Protein AF-A0A8H3LEB3-F1 (afdb_monomer_lite)

Secondary structure (DSSP,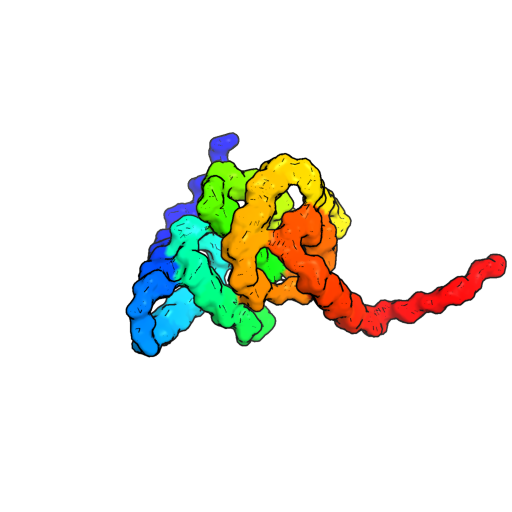 8-state):
---S----SSHHHHHHHHHHHHHHHHS---TTHHHHHHHHHHHHHTS-GGGS-GGG--HHHHHHHHHTTTTS-TTS-SS-HHHHHHHHHHHHHHHH-GGGHHHHHHHS--HHHHTTS-GGGPPPP-TT-HHHHHHHHHHHHHHTTGGGG--GGGS-HHHIIIIIGGGT-S-HHHHHHHHHHHHHHHTTS---------

Foldseek 3Di:
DPDDPPDDDPLPPLLVLLLVLQVVQPPPDDPVCVVVLVVSLLVNQQDQPVSYDLVSHDLRSLLSSLVVVLPDPPPSGPAFLLRSVLSLLLSLCCVVPVVCSVVSCVLRDGVVSCVPPPLQPDAARDLPDPVLVVCLVSSLVSCVSVVVSGQLLRPDLSCLVRRVVSSPSDDPVSSVVSVVSNVVVVPVDDDDDDDDDD

Structure (mmCIF, N/CA/C/O backbone):
data_AF-A0A8H3LEB3-F1
#
_entry.id   AF-A0A8H3LEB3-F1
#
loop_
_atom_site.group_PDB
_atom_site.id
_atom_site.type_symbol
_atom_site.label_atom_id
_atom_site.label_alt_id
_atom_site.label_comp_id
_atom_site.label_asym_id
_atom_site.label_entity_id
_atom_site.label_seq_id
_atom_site.pdbx_PDB_ins_code
_atom_site.Cartn_x
_atom_site.Cartn_y
_atom_site.Cartn_z
_atom_site.occupancy
_atom_site.B_iso_or_equiv
_atom_site.auth_seq_id
_atom_site.auth_comp_id
_atom_site.auth_asym_id
_atom_site.auth_atom_id
_atom_site.pdbx_PDB_model_num
ATOM 1 N N . MET A 1 1 ? -7.457 25.186 -14.925 1.00 37.62 1 MET A N 1
ATOM 2 C CA . MET A 1 1 ? -7.322 24.969 -13.463 1.00 37.62 1 MET A CA 1
ATOM 3 C C . MET 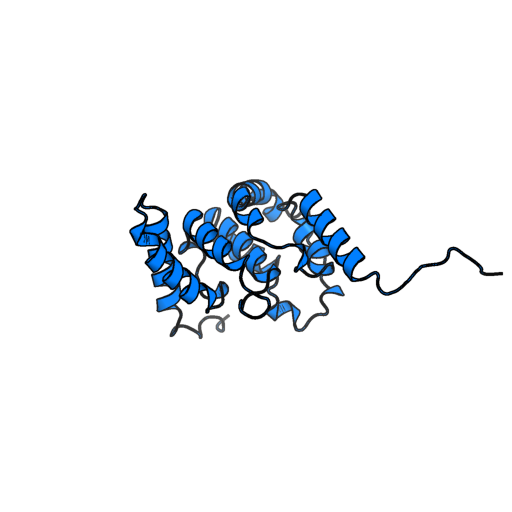A 1 1 ? -8.679 24.970 -12.722 1.00 37.62 1 MET A C 1
ATOM 5 O O . MET A 1 1 ? -8.773 25.468 -11.610 1.00 37.62 1 MET A O 1
ATOM 9 N N . LYS A 1 2 ? -9.747 24.404 -13.317 1.00 34.53 2 LYS A N 1
ATOM 10 C CA . LYS A 1 2 ? -11.095 24.274 -12.714 1.00 34.53 2 LYS A CA 1
ATOM 11 C C . LYS A 1 2 ? -11.801 23.000 -13.219 1.00 34.53 2 LYS A C 1
ATOM 13 O O . LYS A 1 2 ? -12.817 23.087 -13.894 1.00 34.53 2 LYS A O 1
ATOM 18 N N . SER A 1 3 ? -11.247 21.817 -12.942 1.00 37.66 3 SER A N 1
ATOM 19 C CA . SER A 1 3 ? -11.932 20.548 -13.264 1.00 37.66 3 SER A CA 1
ATOM 20 C C . SER A 1 3 ? -11.559 19.371 -12.349 1.00 37.66 3 SER A C 1
ATOM 22 O O . SER A 1 3 ? -11.485 18.241 -12.810 1.00 37.66 3 SER A O 1
ATOM 24 N N . TYR A 1 4 ? -11.354 19.611 -11.048 1.00 42.28 4 TYR A N 1
ATOM 25 C CA . TYR A 1 4 ? -11.118 18.526 -10.073 1.00 42.28 4 TYR A CA 1
ATOM 26 C C . TYR A 1 4 ? -12.130 18.482 -8.916 1.00 42.28 4 TYR A C 1
ATOM 28 O O . TYR A 1 4 ? -11.968 17.716 -7.978 1.00 42.28 4 TYR A O 1
ATOM 36 N N . MET A 1 5 ? -13.216 19.264 -8.963 1.00 45.94 5 MET A N 1
ATOM 37 C CA . MET A 1 5 ? -14.194 19.326 -7.863 1.00 45.94 5 MET A CA 1
ATOM 38 C C . MET A 1 5 ? -15.623 19.023 -8.312 1.00 45.94 5 MET A C 1
ATOM 40 O O . MET A 1 5 ? -16.530 19.822 -8.083 1.00 45.94 5 MET A O 1
ATOM 44 N N . LYS A 1 6 ? -15.855 17.872 -8.952 1.00 40.72 6 LYS A N 1
ATOM 45 C CA . LYS A 1 6 ? -17.225 17.470 -9.307 1.00 40.72 6 LYS A CA 1
ATOM 46 C C . LYS A 1 6 ? -17.582 16.028 -8.961 1.00 40.72 6 LYS A C 1
ATOM 48 O O . LYS A 1 6 ? -18.215 15.373 -9.764 1.00 40.72 6 LYS A O 1
ATOM 53 N N . HIS A 1 7 ? -17.288 15.578 -7.738 1.00 38.78 7 HIS A N 1
ATOM 54 C CA . HIS A 1 7 ? -17.949 14.409 -7.133 1.00 38.78 7 HIS A CA 1
ATOM 55 C C . HIS A 1 7 ? -18.067 14.572 -5.605 1.00 38.78 7 HIS A C 1
ATOM 57 O O . HIS A 1 7 ? -17.356 13.931 -4.845 1.00 38.78 7 HIS A O 1
ATOM 63 N N . ARG A 1 8 ? -18.951 15.464 -5.129 1.00 41.16 8 ARG A N 1
ATOM 64 C CA . ARG A 1 8 ? -19.104 15.792 -3.691 1.00 41.16 8 ARG A CA 1
ATOM 65 C C . ARG A 1 8 ? -20.420 15.350 -3.033 1.00 41.16 8 ARG A C 1
ATOM 67 O O . ARG A 1 8 ? -20.783 15.895 -2.002 1.00 41.16 8 ARG A O 1
ATOM 74 N N . HIS A 1 9 ? -21.116 14.342 -3.567 1.00 37.41 9 HIS A N 1
ATOM 75 C CA . HIS A 1 9 ? -22.388 13.884 -2.973 1.00 37.41 9 HIS A CA 1
ATOM 76 C C . HIS A 1 9 ? -22.450 12.416 -2.518 1.00 37.41 9 HIS A C 1
ATOM 78 O O . HIS A 1 9 ? -23.502 11.976 -2.078 1.00 37.41 9 HIS A O 1
ATOM 84 N N . ASN A 1 10 ? -21.336 11.671 -2.522 1.00 44.28 10 ASN A N 1
ATOM 85 C CA . ASN A 1 10 ? -21.275 10.331 -1.899 1.00 44.28 10 ASN A CA 1
ATOM 86 C C . ASN A 1 10 ? -19.967 10.070 -1.114 1.00 44.28 10 ASN A C 1
ATOM 88 O O . ASN A 1 10 ? -19.663 8.942 -0.752 1.00 44.28 10 ASN A O 1
ATOM 92 N N . VAL A 1 11 ? -19.180 11.127 -0.878 1.00 50.66 11 VAL A N 1
ATOM 93 C CA . VAL A 1 11 ? -17.872 11.105 -0.186 1.00 50.66 11 VAL A CA 1
ATOM 94 C C . VAL A 1 11 ? -18.040 11.213 1.342 1.00 50.66 11 VAL A C 1
ATOM 96 O O . VAL A 1 11 ? -17.101 10.990 2.097 1.00 50.66 11 VAL A O 1
ATOM 99 N N . GLY A 1 12 ? -19.255 11.520 1.817 1.00 60.34 12 GLY A N 1
ATOM 100 C CA . GLY A 1 12 ? -19.543 11.719 3.240 1.00 60.34 12 GLY A CA 1
ATOM 101 C C . GLY A 1 12 ? -19.548 10.431 4.065 1.00 60.34 12 GLY A C 1
ATOM 102 O O . GLY A 1 12 ? -18.973 10.416 5.145 1.00 60.34 12 GLY A O 1
ATOM 103 N N . SER A 1 13 ? -20.136 9.341 3.559 1.00 80.06 13 SER A N 1
ATOM 104 C CA . SER A 1 13 ? -20.352 8.124 4.357 1.00 80.06 13 SER A CA 1
ATOM 105 C C . SER A 1 13 ? -19.091 7.277 4.527 1.00 80.06 13 SER A C 1
ATOM 107 O O . SER A 1 13 ? -18.773 6.910 5.652 1.00 80.06 13 SER A O 1
ATOM 109 N N . SER A 1 14 ? -18.327 7.013 3.458 1.00 89.31 14 SER A N 1
ATOM 110 C CA . SER A 1 14 ? -17.073 6.240 3.546 1.00 89.31 14 SER A CA 1
ATOM 111 C C . SER A 1 14 ? -16.046 6.893 4.466 1.00 89.31 14 SER A C 1
ATOM 113 O O . SER A 1 14 ? -15.472 6.212 5.306 1.00 89.31 14 SER A O 1
ATOM 115 N N . ASN A 1 15 ? -15.864 8.211 4.365 1.00 92.25 15 ASN A N 1
ATOM 116 C CA . ASN A 1 15 ? -14.927 8.940 5.215 1.00 92.25 15 ASN A CA 1
ATOM 117 C C . ASN A 1 15 ? -15.365 8.992 6.682 1.00 92.25 15 ASN A C 1
ATOM 119 O O . ASN A 1 15 ? -14.539 8.821 7.573 1.00 92.25 15 ASN A O 1
ATOM 123 N N . GLN A 1 16 ? -16.659 9.190 6.951 1.00 91.88 16 GLN A N 1
ATOM 124 C CA . GLN A 1 16 ? -17.187 9.128 8.317 1.00 91.88 16 GLN A CA 1
ATOM 125 C C . GLN A 1 16 ? -17.015 7.732 8.923 1.00 91.88 16 GLN A C 1
ATOM 127 O O . GLN A 1 16 ? -16.549 7.607 10.050 1.00 91.88 16 GLN A O 1
ATOM 132 N N . ILE A 1 17 ? -17.333 6.686 8.161 1.00 91.94 17 ILE A N 1
ATOM 133 C CA . ILE A 1 17 ? -17.209 5.298 8.613 1.00 91.94 17 ILE A CA 1
ATOM 134 C C . ILE A 1 17 ? -15.737 4.905 8.812 1.00 91.94 17 ILE A C 1
ATOM 136 O O . ILE A 1 17 ? -15.419 4.227 9.782 1.00 91.94 17 ILE A O 1
ATOM 140 N N . ALA A 1 18 ? -14.823 5.383 7.964 1.00 93.44 18 ALA A N 1
ATOM 141 C CA . ALA A 1 18 ? -13.384 5.187 8.146 1.00 93.44 18 ALA A CA 1
ATOM 142 C C . ALA A 1 18 ? -12.857 5.844 9.436 1.00 93.44 18 ALA A C 1
ATOM 144 O O . ALA A 1 18 ? -12.076 5.228 10.164 1.00 93.44 18 ALA A O 1
ATOM 145 N N . LYS A 1 19 ? -13.335 7.053 9.769 1.00 94.00 19 LYS A N 1
ATOM 146 C CA . LYS A 1 19 ? -13.015 7.697 11.054 1.00 94.00 19 LYS A CA 1
ATOM 147 C C . LYS A 1 19 ? -13.509 6.871 12.237 1.00 94.00 19 LYS A C 1
ATOM 149 O O . LYS A 1 19 ? -12.741 6.644 13.163 1.00 94.00 19 LYS A O 1
ATOM 154 N N . ILE A 1 20 ? -14.744 6.369 12.169 1.00 91.94 20 ILE A N 1
ATOM 155 C CA . ILE A 1 20 ? -15.311 5.493 13.205 1.00 91.94 20 ILE A CA 1
ATOM 156 C C . ILE A 1 20 ? -14.455 4.231 13.364 1.00 91.94 20 ILE A C 1
ATOM 158 O O . ILE A 1 20 ? -14.092 3.882 14.484 1.00 91.94 20 ILE A O 1
ATOM 162 N N . LEU A 1 21 ? -14.059 3.585 12.259 1.00 91.50 21 LEU A N 1
ATOM 163 C CA . LEU A 1 21 ? -13.166 2.424 12.308 1.00 91.50 21 LEU A CA 1
ATOM 164 C C . LEU A 1 21 ? -11.842 2.763 13.004 1.00 91.50 21 LEU A C 1
ATOM 166 O O . LEU A 1 21 ? -11.352 1.974 13.809 1.00 91.50 21 LEU A O 1
ATOM 170 N N . SER A 1 22 ? -11.274 3.935 12.719 1.00 92.50 22 SER A N 1
ATOM 171 C CA . SER A 1 22 ? -10.041 4.420 13.348 1.00 92.50 22 SER A CA 1
ATOM 172 C C . SER A 1 22 ? -10.182 4.662 14.840 1.00 92.50 22 SER A C 1
ATOM 174 O O . SER A 1 22 ? -9.274 4.310 15.590 1.00 92.50 22 SER A O 1
ATOM 176 N N . GLU A 1 23 ? -11.295 5.251 15.270 1.00 90.94 23 GLU A N 1
ATOM 177 C CA . GLU A 1 23 ? -11.593 5.482 16.683 1.00 90.94 23 GLU A CA 1
ATOM 178 C C . GLU A 1 23 ? -11.733 4.152 17.432 1.00 90.94 23 GLU A C 1
ATOM 180 O O . GLU A 1 23 ? -11.011 3.941 18.408 1.00 90.94 23 GLU A O 1
ATOM 185 N N . ILE A 1 24 ? -12.554 3.229 16.914 1.00 88.75 24 ILE A N 1
ATOM 186 C CA . ILE A 1 24 ? -12.791 1.909 17.521 1.00 88.75 24 ILE A CA 1
ATOM 187 C C . ILE A 1 24 ? -11.503 1.073 17.547 1.00 88.75 24 ILE A C 1
ATOM 189 O O . ILE A 1 24 ? -11.163 0.496 18.571 1.00 88.75 24 ILE A O 1
ATOM 193 N N . SER A 1 25 ? -10.727 1.055 16.457 1.00 86.12 25 SER A N 1
ATOM 194 C CA . SER A 1 25 ? -9.471 0.283 16.390 1.00 86.12 25 SER A CA 1
ATOM 195 C C . SER A 1 25 ? -8.383 0.824 17.329 1.00 86.12 25 SER A C 1
ATOM 197 O O . SER A 1 25 ? -7.420 0.122 17.657 1.00 86.12 25 SER A O 1
ATOM 199 N N . ASN A 1 26 ? -8.478 2.100 17.718 1.00 84.25 26 ASN A N 1
ATOM 200 C CA . ASN A 1 26 ? -7.534 2.739 18.629 1.00 84.25 26 ASN A CA 1
ATOM 201 C C . ASN A 1 26 ? -7.940 2.581 20.097 1.00 84.25 26 ASN A C 1
ATOM 203 O O . ASN A 1 26 ? -7.045 2.489 20.944 1.00 84.25 26 ASN A O 1
ATOM 207 N N . SER A 1 27 ? -9.240 2.531 20.403 1.00 80.00 27 SER A N 1
ATOM 208 C CA . SER A 1 27 ? -9.714 2.114 21.721 1.00 80.00 27 SER A CA 1
ATOM 209 C C . SER A 1 27 ? -9.401 0.634 21.929 1.00 80.00 27 SER A C 1
ATOM 211 O O . SER A 1 27 ? -9.688 -0.202 21.085 1.00 80.00 27 SER A O 1
ATOM 213 N N . ALA A 1 28 ? -8.763 0.291 23.045 1.00 61.75 28 ALA A N 1
ATOM 214 C CA . ALA A 1 28 ? -8.627 -1.104 23.445 1.00 61.75 28 ALA A CA 1
ATOM 215 C C . ALA A 1 28 ? -10.013 -1.597 23.888 1.00 61.75 28 ALA A C 1
ATOM 217 O O . ALA A 1 28 ? -10.400 -1.348 25.029 1.00 61.75 28 ALA A O 1
ATOM 218 N N . SER A 1 29 ? -10.793 -2.197 22.991 1.00 58.53 29 SER A N 1
ATOM 219 C CA . SER A 1 29 ? -12.155 -2.638 23.297 1.00 58.53 29 SER A CA 1
ATOM 220 C C . SER A 1 29 ? -12.447 -4.063 22.801 1.00 58.53 29 SER A C 1
ATOM 222 O O . SER A 1 29 ? -11.686 -4.631 22.023 1.00 58.53 29 SER A O 1
ATOM 224 N N . ASN A 1 30 ? -13.434 -4.675 23.464 1.00 56.22 30 ASN A N 1
ATOM 225 C CA . ASN A 1 30 ? -13.605 -6.108 23.747 1.00 56.22 30 ASN A CA 1
ATOM 226 C C . ASN A 1 30 ? -14.168 -6.925 22.563 1.00 56.22 30 ASN A C 1
ATOM 228 O O . ASN A 1 30 ? -14.653 -6.350 21.598 1.00 56.22 30 ASN A O 1
ATOM 232 N N . ASP A 1 31 ? -14.203 -8.260 22.707 1.00 54.69 31 ASP A N 1
ATOM 233 C CA . ASP A 1 31 ? -14.724 -9.257 21.738 1.00 54.69 31 ASP A CA 1
ATOM 234 C C . ASP A 1 31 ? -16.090 -8.915 21.080 1.00 54.69 31 ASP A C 1
ATOM 236 O O . ASP A 1 31 ? -16.372 -9.382 19.979 1.00 54.69 31 ASP A O 1
ATOM 240 N N . ASP A 1 32 ? -16.943 -8.090 21.705 1.00 54.78 32 ASP A N 1
ATOM 241 C CA . ASP A 1 32 ? -18.240 -7.662 21.141 1.00 54.78 32 ASP A CA 1
ATOM 242 C C . ASP A 1 32 ? -18.111 -6.670 19.959 1.00 54.78 32 ASP A C 1
ATOM 244 O O . ASP A 1 32 ? -19.048 -6.523 19.167 1.00 54.78 32 ASP A O 1
ATOM 248 N N . ASP A 1 33 ? -16.961 -6.005 19.796 1.00 66.75 33 ASP A N 1
ATOM 249 C CA . ASP A 1 33 ? -16.724 -5.048 18.704 1.00 66.75 33 ASP A CA 1
ATOM 250 C C . ASP A 1 33 ? -16.428 -5.732 17.360 1.00 66.75 33 ASP A C 1
ATOM 252 O O . ASP A 1 33 ? -16.555 -5.107 16.301 1.00 66.75 33 ASP A O 1
ATOM 256 N N . ASP A 1 34 ? -16.092 -7.025 17.372 1.00 74.38 34 ASP A N 1
ATOM 257 C CA . ASP A 1 34 ? -15.647 -7.757 16.184 1.00 74.38 34 ASP A CA 1
ATOM 258 C C . ASP A 1 34 ? -16.719 -7.812 15.088 1.00 74.38 34 ASP A C 1
ATOM 260 O O . ASP A 1 34 ? -16.406 -7.630 13.909 1.00 74.38 34 ASP A O 1
ATOM 264 N N . GLN A 1 35 ? -17.994 -7.990 15.457 1.00 82.12 35 GLN A N 1
ATOM 265 C CA . GLN A 1 35 ? -19.090 -8.029 14.483 1.00 82.12 35 GLN A CA 1
ATOM 266 C C . GLN A 1 35 ? -19.325 -6.655 13.838 1.00 82.12 35 GLN A C 1
ATOM 268 O O . GLN A 1 35 ? -19.537 -6.561 12.627 1.00 82.12 35 GLN A O 1
ATOM 273 N N . LEU A 1 36 ? -19.282 -5.579 14.630 1.00 82.81 36 LEU A N 1
ATOM 274 C CA . LEU A 1 36 ? -19.448 -4.216 14.122 1.00 82.81 36 LEU A CA 1
ATOM 275 C C . LEU A 1 36 ? -18.280 -3.830 13.207 1.00 82.81 36 LEU A C 1
ATOM 277 O O . LEU A 1 36 ? -18.504 -3.295 12.119 1.00 82.81 36 LEU A O 1
ATOM 281 N N . ILE A 1 37 ? -17.049 -4.136 13.623 1.00 82.81 37 ILE A N 1
ATOM 282 C CA . ILE A 1 37 ? -15.838 -3.922 12.824 1.00 82.81 37 ILE A CA 1
ATOM 283 C C . ILE A 1 37 ? -15.927 -4.708 11.513 1.00 82.81 37 ILE A C 1
ATOM 285 O O . ILE A 1 37 ? -15.606 -4.164 10.456 1.00 82.81 37 ILE A O 1
ATOM 289 N N . GLU A 1 38 ? -16.401 -5.955 11.539 1.00 83.56 38 GLU A N 1
ATOM 290 C CA . GLU A 1 38 ? -16.550 -6.767 10.332 1.00 83.56 38 GLU A CA 1
ATOM 291 C C . GLU A 1 38 ? -17.538 -6.146 9.334 1.00 83.56 38 GLU A C 1
ATOM 293 O O . GLU A 1 38 ? -17.228 -6.044 8.143 1.00 83.56 38 GLU A O 1
ATOM 298 N N . GLU A 1 39 ? -18.698 -5.676 9.796 1.00 85.38 39 GLU A N 1
ATOM 299 C CA . GLU A 1 39 ? -19.687 -5.014 8.935 1.00 85.38 39 GLU A CA 1
ATOM 300 C C . GLU A 1 39 ? -19.183 -3.668 8.394 1.00 85.38 39 GLU A C 1
ATOM 302 O O . GLU A 1 39 ? -19.384 -3.356 7.215 1.00 85.38 39 GLU A O 1
ATOM 307 N N . ILE A 1 40 ? -18.453 -2.896 9.207 1.00 88.62 40 ILE A N 1
ATOM 308 C CA . ILE A 1 40 ? -17.774 -1.672 8.760 1.00 88.62 40 ILE A CA 1
ATOM 309 C C . ILE A 1 40 ? -16.755 -1.996 7.663 1.00 88.62 40 ILE A C 1
ATOM 311 O O . ILE A 1 40 ? -16.763 -1.356 6.607 1.00 88.62 40 ILE A O 1
ATOM 315 N N . CYS A 1 41 ? -15.911 -3.006 7.873 1.00 84.81 41 CYS A N 1
ATOM 316 C CA . CYS A 1 41 ? -14.936 -3.448 6.884 1.00 84.81 41 CYS A CA 1
ATOM 317 C C . CYS A 1 41 ? -15.634 -3.899 5.599 1.00 84.81 41 CYS A C 1
ATOM 319 O O . CYS A 1 41 ? -15.264 -3.432 4.526 1.00 84.81 41 CYS A O 1
ATOM 321 N N . LYS A 1 42 ? -16.685 -4.726 5.671 1.00 83.81 42 LYS A N 1
ATOM 322 C CA . LYS A 1 42 ? -17.475 -5.134 4.491 1.00 83.81 42 LYS A CA 1
ATOM 323 C C . LYS A 1 42 ? -18.030 -3.930 3.738 1.00 83.81 42 LYS A C 1
ATOM 325 O O . LYS A 1 42 ? -17.921 -3.872 2.511 1.00 83.81 42 LYS A O 1
ATOM 330 N N . PHE A 1 43 ? -18.588 -2.952 4.452 1.00 86.75 43 PHE A N 1
ATOM 331 C CA . PHE A 1 43 ? -19.080 -1.724 3.838 1.00 86.75 43 PHE A CA 1
ATOM 332 C C . PHE A 1 43 ? -17.958 -0.963 3.123 1.00 86.75 43 PHE A C 1
ATOM 334 O O . PHE A 1 43 ? -18.128 -0.604 1.955 1.00 86.75 43 PHE A O 1
ATOM 341 N N . LEU A 1 44 ? -16.821 -0.733 3.786 1.00 86.62 44 LEU A N 1
ATOM 342 C CA . LEU A 1 44 ? -15.693 0.004 3.213 1.00 86.62 44 LEU A CA 1
ATOM 343 C C . LEU A 1 44 ? -15.067 -0.741 2.026 1.00 86.62 44 LEU A C 1
ATOM 345 O O . LEU A 1 44 ? -14.824 -0.109 1.004 1.00 86.62 44 LEU A O 1
ATOM 349 N N . MET A 1 45 ? -14.905 -2.065 2.110 1.00 80.12 45 MET A N 1
ATOM 350 C CA . MET A 1 45 ? -14.397 -2.928 1.030 1.00 80.12 45 MET A CA 1
ATOM 351 C C . MET A 1 45 ? -15.350 -3.009 -0.171 1.00 80.12 45 MET A C 1
ATOM 353 O O . MET A 1 45 ? -14.906 -3.160 -1.306 1.00 80.12 45 MET A O 1
ATOM 357 N N . SER A 1 46 ? -16.666 -2.868 0.047 1.00 79.12 46 SER A N 1
ATOM 358 C CA . SER A 1 46 ? -17.649 -2.754 -1.047 1.00 79.12 46 SER A CA 1
ATOM 359 C C . SER A 1 46 ? -17.504 -1.450 -1.845 1.00 79.12 46 SER A C 1
ATOM 361 O O . SER A 1 46 ? -18.151 -1.257 -2.881 1.00 79.12 46 SER A O 1
ATOM 363 N N . LYS A 1 47 ? -16.699 -0.510 -1.340 1.00 81.56 47 LYS A N 1
ATOM 364 C CA . LYS A 1 47 ? -16.320 0.731 -2.007 1.00 81.56 47 LYS A CA 1
ATOM 365 C C . LYS A 1 47 ? -14.846 0.644 -2.399 1.00 81.56 47 LYS A C 1
ATOM 367 O O . LYS A 1 47 ? -14.058 -0.074 -1.806 1.00 81.56 47 LYS A O 1
ATOM 372 N N . SER A 1 48 ? -14.460 1.419 -3.405 1.00 81.00 48 SER A N 1
ATOM 373 C CA . SER A 1 48 ? -13.040 1.603 -3.695 1.00 81.00 48 SER A CA 1
ATOM 374 C C . SER A 1 48 ? -12.365 2.327 -2.527 1.00 81.00 48 SER A C 1
ATOM 376 O O . SER A 1 48 ? -12.887 3.355 -2.082 1.00 81.00 48 SER A O 1
ATOM 378 N N . LEU A 1 49 ? -11.194 1.842 -2.095 1.00 83.75 49 LEU A N 1
ATOM 379 C CA . LEU A 1 49 ? -10.340 2.518 -1.105 1.00 83.75 49 LEU A CA 1
ATOM 380 C C . LEU A 1 49 ? -10.079 3.990 -1.462 1.00 83.75 49 LEU A C 1
ATOM 382 O O . LEU A 1 49 ? -10.012 4.830 -0.576 1.00 83.75 49 LEU A O 1
ATOM 386 N N . TYR A 1 50 ? -10.061 4.341 -2.752 1.00 84.69 50 TYR A N 1
ATOM 387 C CA . TYR A 1 50 ? -9.902 5.723 -3.225 1.00 84.69 50 TYR A CA 1
ATOM 388 C C . TYR A 1 50 ? -11.023 6.687 -2.823 1.00 84.69 50 TYR A C 1
ATOM 390 O O . TYR A 1 50 ? -10.905 7.889 -3.043 1.00 84.69 50 TYR A O 1
ATOM 398 N N . LYS A 1 51 ? -12.132 6.184 -2.271 1.00 87.44 51 LYS A N 1
ATOM 399 C CA . LYS A 1 51 ? -13.209 7.019 -1.714 1.00 87.44 51 LYS A CA 1
ATOM 400 C C . LYS A 1 51 ? -12.973 7.407 -0.255 1.00 87.44 51 LYS A C 1
ATOM 402 O O . LYS A 1 51 ? -13.805 8.121 0.304 1.00 87.44 51 LYS A O 1
ATOM 407 N N . ILE A 1 52 ? -11.904 6.900 0.350 1.00 91.12 52 ILE A N 1
ATOM 408 C CA . ILE A 1 52 ? -11.485 7.211 1.708 1.00 91.12 52 ILE A CA 1
ATOM 409 C C . ILE A 1 52 ? -10.283 8.149 1.601 1.00 91.12 52 ILE A C 1
ATOM 411 O O . ILE A 1 52 ? -9.304 7.845 0.926 1.00 91.12 52 ILE A O 1
ATOM 415 N N . ASP A 1 53 ? -10.369 9.306 2.239 1.00 93.00 53 ASP A N 1
ATOM 416 C CA . ASP A 1 53 ? -9.257 10.238 2.334 1.00 93.00 53 ASP A CA 1
ATOM 417 C C . ASP A 1 53 ? -8.223 9.667 3.310 1.00 93.00 53 ASP A C 1
ATOM 419 O O . ASP A 1 53 ? -8.568 9.122 4.362 1.00 93.00 53 ASP A O 1
ATOM 423 N N . TYR A 1 54 ? -6.947 9.836 2.981 1.00 93.81 54 TYR A N 1
ATOM 424 C CA . TYR A 1 54 ? -5.832 9.205 3.684 1.00 93.81 54 TYR A CA 1
ATOM 425 C C . TYR A 1 54 ? -5.822 9.478 5.201 1.00 93.81 54 TYR A C 1
ATOM 427 O O . TYR A 1 54 ? -5.689 8.553 5.998 1.00 93.81 54 TYR A O 1
ATOM 435 N N . HIS A 1 55 ? -6.098 10.713 5.619 1.00 92.19 55 HIS A N 1
ATOM 436 C CA . HIS A 1 55 ? -6.137 11.118 7.029 1.00 92.19 55 HIS A CA 1
ATOM 437 C C . HIS A 1 55 ? -7.294 10.517 7.856 1.00 92.19 55 HIS A C 1
ATOM 439 O O . HIS A 1 55 ? -7.383 10.780 9.056 1.00 92.19 55 HIS A O 1
ATOM 445 N N . ASN A 1 56 ? -8.203 9.744 7.249 1.00 93.50 56 ASN A N 1
ATOM 446 C CA . ASN A 1 56 ? -9.368 9.173 7.938 1.00 93.50 56 ASN A CA 1
ATOM 447 C C . ASN A 1 56 ? -9.168 7.735 8.424 1.00 93.50 56 ASN A C 1
ATOM 449 O O . ASN A 1 56 ? -10.022 7.240 9.159 1.00 93.50 56 ASN A O 1
ATOM 453 N N . LEU A 1 57 ? -8.068 7.076 8.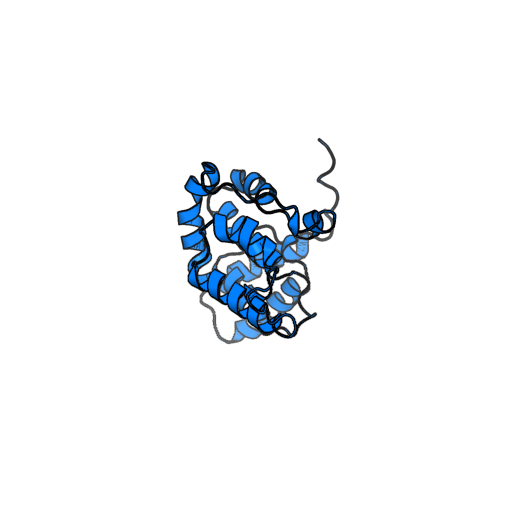041 1.00 93.19 57 LEU A N 1
ATOM 454 C CA . LEU A 1 57 ? -7.693 5.755 8.547 1.00 93.19 57 LEU A CA 1
ATOM 455 C C . LEU A 1 57 ? -6.440 5.840 9.422 1.00 93.19 57 LEU A C 1
ATOM 457 O O . LEU A 1 57 ? -5.398 6.320 8.981 1.00 93.19 57 LEU A O 1
ATOM 461 N N . SER A 1 58 ? -6.526 5.329 10.649 1.00 93.12 58 SER A N 1
ATOM 462 C CA . SER A 1 58 ? -5.352 5.042 11.475 1.00 93.12 58 SER A CA 1
ATOM 463 C C . SER A 1 58 ? -4.616 3.803 10.954 1.00 93.12 58 SER A C 1
ATOM 465 O O . SER A 1 58 ? -5.198 2.978 10.249 1.00 93.12 58 SER A O 1
ATOM 467 N N . SER A 1 59 ? -3.350 3.626 11.352 1.00 92.25 59 SER A N 1
ATOM 468 C CA . SER A 1 59 ? -2.563 2.436 10.980 1.00 92.25 59 SER A CA 1
ATOM 469 C C . SER A 1 59 ? -3.278 1.139 11.360 1.00 92.25 59 SER A C 1
ATOM 471 O O . SER A 1 59 ? -3.388 0.232 10.544 1.00 92.25 59 SER A O 1
ATOM 473 N N . LYS A 1 60 ? -3.829 1.075 12.581 1.00 90.81 60 LYS A N 1
ATOM 474 C CA . LYS A 1 60 ? -4.569 -0.098 13.062 1.00 90.81 60 LYS A CA 1
ATOM 475 C C . LYS A 1 60 ? -5.826 -0.353 12.238 1.00 90.81 60 LYS A C 1
ATOM 477 O O . LYS A 1 60 ? -6.074 -1.488 11.858 1.00 90.81 60 LYS A O 1
ATOM 482 N N . ALA A 1 61 ? -6.601 0.689 11.939 1.00 91.81 61 ALA A N 1
ATOM 483 C CA . ALA A 1 61 ? -7.805 0.551 11.125 1.00 91.81 61 ALA A CA 1
ATOM 484 C C . ALA A 1 61 ? -7.490 0.080 9.702 1.00 91.81 61 ALA A C 1
ATOM 486 O O . ALA A 1 61 ? -8.217 -0.751 9.160 1.00 91.81 61 ALA A O 1
ATOM 487 N N . LEU A 1 62 ? -6.398 0.574 9.112 1.00 93.19 62 LEU A N 1
ATOM 488 C CA . LEU A 1 62 ? -5.941 0.130 7.801 1.00 93.19 62 LEU A CA 1
ATOM 489 C C . LEU A 1 62 ? -5.495 -1.340 7.828 1.00 93.19 62 LEU A C 1
ATOM 491 O O . LEU A 1 62 ? -5.921 -2.110 6.973 1.00 93.19 62 LEU A O 1
ATOM 495 N N . GLU A 1 63 ? -4.712 -1.758 8.826 1.00 91.06 63 GLU A N 1
ATOM 496 C CA . GLU A 1 63 ? -4.340 -3.170 9.012 1.00 91.06 63 GLU A CA 1
ATOM 497 C C . GLU A 1 63 ? -5.569 -4.067 9.191 1.00 91.06 63 GLU A C 1
ATOM 499 O O . GLU A 1 63 ? -5.681 -5.097 8.527 1.00 91.06 63 GLU A O 1
ATOM 504 N N . TYR A 1 64 ? -6.526 -3.659 10.029 1.00 87.75 64 TYR A N 1
ATOM 505 C CA . TYR A 1 64 ? -7.778 -4.390 10.208 1.00 87.75 64 TYR A CA 1
ATOM 506 C C . TYR A 1 64 ? -8.537 -4.526 8.892 1.00 87.75 64 TYR A C 1
ATOM 508 O O . TYR A 1 64 ? -8.927 -5.638 8.540 1.00 87.75 64 TYR A O 1
ATOM 516 N N . LEU A 1 65 ? -8.697 -3.433 8.142 1.00 89.31 65 LEU A N 1
ATOM 517 C CA . LEU A 1 65 ? -9.392 -3.436 6.858 1.00 89.31 65 LEU A CA 1
ATOM 518 C C . LEU A 1 65 ? -8.742 -4.412 5.864 1.00 89.31 65 LEU A C 1
ATOM 520 O O . LEU A 1 65 ? -9.441 -5.242 5.285 1.00 89.31 65 LEU A O 1
ATOM 524 N N . LEU A 1 66 ? -7.416 -4.359 5.714 1.00 88.88 66 LEU A N 1
ATOM 525 C CA . LEU A 1 66 ? -6.668 -5.197 4.766 1.00 88.88 66 LEU A CA 1
ATOM 526 C C . LEU A 1 66 ? -6.548 -6.661 5.218 1.00 88.88 66 LEU A C 1
ATOM 528 O O . LEU A 1 66 ? -6.572 -7.580 4.404 1.00 88.88 66 LEU A O 1
ATOM 532 N N . SER A 1 67 ? -6.510 -6.931 6.523 1.00 85.94 67 SER A N 1
ATOM 533 C CA . SER A 1 67 ? -6.519 -8.312 7.027 1.00 85.94 67 SER A CA 1
ATOM 534 C C . SER A 1 67 ? -7.769 -9.094 6.600 1.00 85.94 67 SER A C 1
ATOM 536 O O . SER A 1 67 ? -7.733 -10.322 6.489 1.00 85.94 67 SER A O 1
ATOM 538 N N . ARG A 1 68 ? -8.878 -8.390 6.323 1.00 79.00 68 ARG A N 1
ATOM 539 C CA . ARG A 1 68 ? -10.137 -8.984 5.856 1.00 79.00 68 ARG A CA 1
ATOM 540 C C . ARG A 1 68 ? -10.209 -9.130 4.335 1.00 79.00 68 ARG A C 1
ATOM 542 O O . ARG A 1 68 ? -11.034 -9.916 3.873 1.00 79.00 68 ARG A O 1
ATOM 549 N N . THR A 1 69 ? -9.344 -8.458 3.569 1.00 70.88 69 THR A N 1
ATOM 550 C CA . THR A 1 69 ? -9.299 -8.584 2.100 1.00 70.88 69 THR A CA 1
ATOM 551 C C . THR A 1 69 ? -8.513 -9.812 1.645 1.00 70.88 69 THR A C 1
ATOM 553 O O . THR A 1 69 ? -8.901 -10.428 0.657 1.00 70.88 69 THR A O 1
ATOM 556 N N . LEU A 1 70 ? -7.490 -10.242 2.397 1.00 64.25 70 LEU A N 1
ATOM 557 C CA . LEU A 1 70 ? -6.620 -11.381 2.043 1.00 64.25 70 LEU A CA 1
ATOM 558 C C . LEU A 1 70 ? -7.359 -12.704 1.760 1.00 64.25 70 LEU A C 1
ATOM 560 O O . LEU A 1 70 ? -6.879 -13.526 0.986 1.00 64.25 70 LEU A O 1
ATOM 564 N N . ASN A 1 71 ? -8.509 -12.928 2.401 1.00 55.59 71 ASN A N 1
ATOM 565 C CA . ASN A 1 71 ? -9.297 -14.160 2.261 1.00 55.59 71 ASN A CA 1
ATOM 566 C C . ASN A 1 71 ? -10.524 -13.991 1.351 1.00 55.59 71 ASN A C 1
ATOM 568 O O . ASN A 1 71 ? -11.337 -14.915 1.225 1.00 55.59 71 ASN A O 1
ATOM 572 N N . MET A 1 72 ? -10.712 -12.815 0.745 1.00 58.81 72 MET A N 1
ATOM 573 C CA . MET A 1 72 ? -11.805 -12.611 -0.197 1.00 58.81 72 MET A CA 1
ATOM 574 C C . MET A 1 72 ? -11.502 -13.375 -1.485 1.00 58.81 72 MET A C 1
ATOM 576 O O . MET A 1 72 ? -10.435 -13.241 -2.073 1.00 58.81 72 MET A O 1
ATOM 580 N N . LYS A 1 73 ? -12.456 -14.200 -1.926 1.00 50.84 73 LYS A N 1
ATOM 581 C CA . LYS A 1 73 ? -12.354 -14.908 -3.207 1.00 50.84 73 LYS A CA 1
ATOM 582 C C . LYS A 1 73 ? -12.162 -13.903 -4.347 1.00 50.84 73 LYS A C 1
ATOM 584 O O . LYS A 1 73 ? -12.767 -12.827 -4.323 1.00 50.84 73 LYS A O 1
ATOM 589 N N . GLU A 1 74 ? -11.364 -14.289 -5.343 1.00 47.38 74 GLU A N 1
ATOM 590 C CA . GLU A 1 74 ? -11.161 -13.530 -6.582 1.00 47.38 74 GLU A CA 1
ATOM 591 C C . GLU A 1 74 ? -12.500 -12.997 -7.125 1.00 47.38 74 GLU A C 1
ATOM 593 O O . GLU A 1 74 ? -13.474 -13.742 -7.250 1.00 47.38 74 GLU A O 1
ATOM 598 N N . GLY A 1 75 ? -12.560 -11.690 -7.404 1.00 48.44 75 GLY A N 1
ATOM 599 C CA . GLY A 1 75 ? -13.743 -11.011 -7.953 1.00 48.44 75 GLY A CA 1
ATOM 600 C C . GLY A 1 75 ? -14.651 -10.294 -6.944 1.00 48.44 75 GLY A C 1
ATOM 601 O O . GLY A 1 75 ? -15.521 -9.536 -7.369 1.00 48.44 75 GLY A O 1
ATOM 602 N N . ASN A 1 76 ? -14.444 -10.460 -5.632 1.00 50.19 76 ASN A N 1
ATOM 603 C CA . ASN A 1 76 ? -15.249 -9.769 -4.609 1.00 50.19 76 ASN A CA 1
ATOM 604 C C . ASN A 1 76 ? -14.678 -8.421 -4.145 1.00 50.19 76 ASN A C 1
ATOM 606 O O . ASN A 1 76 ? -15.374 -7.673 -3.457 1.00 50.19 76 ASN A O 1
ATOM 610 N N . PHE A 1 77 ? -13.433 -8.106 -4.504 1.00 54.16 77 PHE A N 1
ATOM 611 C CA . PHE A 1 77 ? -12.774 -6.872 -4.100 1.00 54.16 77 PHE A CA 1
ATOM 612 C C . PHE A 1 77 ? -12.614 -5.933 -5.301 1.00 54.16 77 PHE A C 1
ATOM 614 O O . PHE A 1 77 ? -12.065 -6.309 -6.334 1.00 54.16 77 PHE A O 1
ATOM 621 N N . PHE A 1 78 ? -13.159 -4.718 -5.180 1.00 61.41 78 PHE A N 1
ATOM 622 C CA . PHE A 1 78 ? -13.262 -3.756 -6.286 1.00 61.41 78 PHE A CA 1
ATOM 623 C C . PHE A 1 78 ? -11.919 -3.089 -6.635 1.00 61.41 78 PHE A C 1
ATOM 625 O O . PHE A 1 78 ? -11.769 -2.522 -7.713 1.00 61.41 78 PHE A O 1
ATOM 632 N N . THR A 1 79 ? -10.957 -3.122 -5.714 1.00 72.50 79 THR A N 1
ATOM 633 C CA . THR A 1 79 ? -9.644 -2.486 -5.849 1.00 72.50 79 THR A CA 1
ATOM 634 C C . THR A 1 79 ? -8.596 -3.561 -6.138 1.00 72.50 79 THR A C 1
ATOM 636 O O . THR A 1 79 ? -8.554 -4.571 -5.449 1.00 72.50 79 THR A O 1
ATOM 639 N N . THR A 1 80 ? -7.742 -3.380 -7.144 1.00 84.69 80 THR A N 1
ATOM 640 C CA . THR A 1 80 ? -6.668 -4.354 -7.423 1.00 84.69 80 THR A CA 1
ATOM 641 C C . THR A 1 80 ? -5.585 -4.332 -6.335 1.00 84.69 80 THR A C 1
ATOM 643 O O . THR A 1 80 ? -5.433 -3.329 -5.640 1.00 84.69 80 THR A O 1
ATOM 646 N N . GLU A 1 81 ? -4.758 -5.377 -6.231 1.00 88.38 81 GLU A N 1
ATOM 647 C CA . GLU A 1 81 ? -3.626 -5.388 -5.282 1.00 88.38 81 GLU A CA 1
ATOM 648 C C . GLU A 1 81 ? -2.631 -4.240 -5.518 1.00 88.38 81 GLU A C 1
ATOM 650 O O . GLU A 1 81 ? -2.108 -3.656 -4.567 1.00 88.38 81 GLU A O 1
ATOM 655 N N . TYR A 1 82 ? -2.412 -3.840 -6.777 1.00 91.12 82 TYR A N 1
ATOM 656 C CA . TYR A 1 82 ? -1.594 -2.660 -7.060 1.00 91.12 82 TYR A CA 1
ATOM 657 C C . TYR A 1 82 ? -2.233 -1.392 -6.493 1.00 91.12 82 TYR A C 1
ATOM 659 O O . TYR A 1 82 ? -1.564 -0.580 -5.857 1.00 91.12 82 TYR A O 1
ATOM 667 N N . ASP A 1 83 ? -3.538 -1.236 -6.693 1.00 89.94 83 ASP A N 1
ATOM 668 C CA . ASP A 1 83 ? -4.265 -0.064 -6.234 1.00 89.94 83 ASP A CA 1
ATOM 669 C C . ASP A 1 83 ? -4.328 0.012 -4.697 1.00 89.94 83 ASP A C 1
ATOM 671 O O . ASP A 1 83 ? -4.282 1.118 -4.145 1.00 89.94 83 ASP A O 1
ATOM 675 N N . VAL A 1 84 ? -4.368 -1.140 -4.011 1.00 91.56 84 VAL A N 1
ATOM 676 C CA . VAL A 1 84 ? -4.214 -1.256 -2.548 1.00 91.56 84 VAL A CA 1
ATOM 677 C C . VAL A 1 84 ? -2.836 -0.779 -2.112 1.00 91.56 84 VAL A C 1
ATOM 679 O O . VAL A 1 84 ? -2.739 0.096 -1.249 1.00 91.56 84 VAL A O 1
ATOM 682 N N . LEU A 1 85 ? -1.767 -1.309 -2.715 1.00 94.69 85 LEU A N 1
ATOM 683 C CA . LEU A 1 85 ? -0.399 -0.902 -2.395 1.00 94.69 85 LEU A CA 1
ATOM 684 C C . LEU A 1 85 ? -0.198 0.594 -2.625 1.00 94.69 85 LEU A C 1
ATOM 686 O O . LEU A 1 85 ? 0.330 1.294 -1.760 1.00 94.69 85 LEU A O 1
ATOM 690 N N . ARG A 1 86 ? -0.666 1.094 -3.770 1.00 95.31 86 ARG A N 1
ATOM 691 C CA . ARG A 1 86 ? -0.643 2.512 -4.116 1.00 95.31 86 ARG A CA 1
ATOM 692 C C . ARG A 1 86 ? -1.353 3.345 -3.053 1.00 95.31 86 ARG A C 1
ATOM 694 O O . ARG A 1 86 ? -0.783 4.327 -2.587 1.00 95.31 86 ARG A O 1
ATOM 701 N N . TYR A 1 87 ? -2.563 2.954 -2.646 1.00 95.25 87 TYR A N 1
ATOM 702 C CA . TYR A 1 87 ? -3.291 3.633 -1.574 1.00 95.25 87 TYR A CA 1
ATOM 703 C C . TYR A 1 87 ? -2.480 3.659 -0.274 1.00 95.25 87 TYR A C 1
ATOM 705 O O . TYR A 1 87 ? -2.350 4.718 0.330 1.00 95.25 87 TYR A O 1
ATOM 713 N N . CYS A 1 88 ? -1.882 2.533 0.126 1.00 95.94 88 CYS A N 1
ATOM 714 C CA . CYS A 1 88 ? -1.076 2.447 1.344 1.00 95.94 88 CYS A CA 1
ATOM 715 C C . CYS A 1 88 ? 0.155 3.364 1.292 1.00 95.94 88 CYS A C 1
ATOM 717 O O . CYS A 1 88 ? 0.458 4.037 2.273 1.00 95.94 88 CYS A O 1
ATOM 719 N N . ILE A 1 89 ? 0.842 3.442 0.148 1.00 97.06 89 ILE A N 1
ATOM 720 C CA . ILE A 1 89 ? 1.987 4.347 -0.023 1.00 97.06 89 ILE A CA 1
ATOM 721 C C . ILE A 1 89 ? 1.545 5.807 0.088 1.00 97.06 89 ILE A C 1
ATOM 723 O O . ILE A 1 89 ? 2.158 6.564 0.836 1.00 97.06 89 ILE A O 1
ATOM 727 N N . LEU A 1 90 ? 0.468 6.203 -0.596 1.00 97.12 90 LEU A N 1
ATOM 728 C CA . LEU A 1 90 ? -0.051 7.573 -0.514 1.00 97.12 90 LEU A CA 1
ATOM 729 C C . LEU A 1 90 ? -0.558 7.912 0.888 1.00 97.12 90 LEU A C 1
ATOM 731 O O . LEU A 1 90 ? -0.325 9.017 1.368 1.00 97.12 90 LEU A O 1
ATOM 735 N N . TRP A 1 91 ? -1.173 6.944 1.565 1.00 97.25 91 TRP A N 1
ATOM 736 C CA . TRP A 1 91 ? -1.555 7.060 2.963 1.00 97.25 91 TRP A CA 1
ATOM 737 C C . TRP A 1 91 ? -0.344 7.310 3.864 1.00 97.25 91 TRP A C 1
ATOM 739 O O . TRP A 1 91 ? -0.365 8.244 4.660 1.00 97.25 91 TRP A O 1
ATOM 749 N N . ALA A 1 92 ? 0.737 6.543 3.704 1.00 97.38 92 ALA A N 1
ATOM 750 C CA . ALA A 1 92 ? 1.960 6.734 4.480 1.00 97.38 92 ALA A CA 1
ATOM 751 C C . ALA A 1 92 ? 2.622 8.092 4.200 1.00 97.38 92 ALA A C 1
ATOM 753 O O . ALA A 1 92 ? 3.122 8.721 5.129 1.00 97.38 92 ALA A O 1
ATOM 754 N N . VAL A 1 93 ? 2.599 8.565 2.949 1.00 97.00 93 VAL A N 1
ATOM 755 C CA . VAL A 1 93 ? 3.080 9.909 2.586 1.00 97.00 93 VAL A CA 1
ATOM 756 C C . VAL A 1 93 ? 2.233 10.986 3.262 1.00 97.00 93 VAL A C 1
ATOM 758 O O . VAL A 1 93 ? 2.800 11.900 3.848 1.00 97.00 93 VAL A O 1
ATOM 761 N N . ASP A 1 94 ? 0.906 10.846 3.266 1.00 96.31 94 ASP A N 1
ATOM 762 C CA . ASP A 1 94 ? -0.016 11.762 3.955 1.00 96.31 94 ASP A CA 1
ATOM 763 C C . ASP A 1 94 ? 0.265 11.842 5.465 1.00 96.31 94 ASP A C 1
ATOM 765 O O . ASP A 1 94 ? 0.210 12.926 6.042 1.00 96.31 94 ASP A O 1
ATOM 769 N N . GLN A 1 95 ? 0.663 10.723 6.091 1.00 94.50 95 GLN A N 1
ATOM 770 C CA . GLN A 1 95 ? 1.080 10.699 7.501 1.00 94.50 95 GLN A CA 1
ATOM 771 C C . GLN A 1 95 ? 2.422 11.411 7.761 1.00 94.50 95 GLN A C 1
ATOM 773 O O . GLN A 1 95 ? 2.719 11.746 8.909 1.00 94.50 95 GLN A O 1
ATOM 778 N N . ILE A 1 96 ? 3.261 11.606 6.736 1.00 95.06 96 ILE A N 1
ATOM 779 C CA . ILE A 1 96 ? 4.584 12.239 6.860 1.00 95.06 96 ILE A CA 1
ATOM 780 C C . ILE A 1 96 ? 4.523 13.720 6.475 1.00 95.06 96 ILE A C 1
ATOM 782 O O . ILE A 1 96 ? 4.975 14.564 7.246 1.00 95.06 96 ILE A O 1
ATOM 786 N N . GLU A 1 97 ? 4.024 14.014 5.273 1.00 94.25 97 GLU A N 1
ATOM 787 C CA . GLU A 1 97 ? 3.922 15.351 4.686 1.00 94.25 97 GLU A CA 1
ATOM 788 C C . GLU A 1 97 ? 2.794 15.376 3.639 1.00 94.25 97 GLU A C 1
ATOM 790 O O . GLU A 1 97 ? 2.953 14.938 2.497 1.00 94.25 97 GLU A O 1
ATOM 795 N N . VAL A 1 98 ? 1.644 15.933 4.024 1.00 92.12 98 VAL A N 1
ATOM 796 C CA . VAL A 1 98 ? 0.436 16.009 3.182 1.00 92.12 98 VAL A CA 1
ATOM 797 C C . VAL A 1 98 ? 0.684 16.688 1.830 1.00 92.12 98 VAL A C 1
ATOM 799 O O . VAL A 1 98 ? 0.066 16.326 0.826 1.00 92.12 98 VAL A O 1
ATOM 802 N N . ASN A 1 99 ? 1.607 17.653 1.771 1.00 93.25 99 ASN A N 1
ATOM 803 C CA . ASN A 1 99 ? 1.886 18.392 0.539 1.00 93.25 99 ASN A CA 1
ATOM 804 C C . ASN A 1 99 ? 2.569 17.526 -0.535 1.00 93.25 99 ASN A C 1
ATOM 806 O O . ASN A 1 99 ? 2.420 17.803 -1.727 1.00 93.25 99 ASN A O 1
ATOM 810 N N . ASP A 1 100 ? 3.240 16.443 -0.135 1.00 95.06 100 ASP A N 1
ATOM 811 C CA . ASP A 1 100 ? 3.966 15.558 -1.049 1.00 95.06 100 ASP A CA 1
ATOM 812 C C . ASP A 1 100 ? 3.083 14.444 -1.631 1.00 95.06 100 ASP A C 1
ATOM 814 O O . ASP A 1 100 ? 3.468 13.778 -2.595 1.00 95.06 100 ASP A O 1
ATOM 818 N N . VAL A 1 101 ? 1.854 14.276 -1.131 1.00 94.75 101 VAL A N 1
ATOM 819 C CA . VAL A 1 101 ? 0.898 13.271 -1.630 1.00 94.75 101 VAL A CA 1
ATOM 820 C C . VAL A 1 101 ? 0.632 13.446 -3.125 1.00 94.75 101 VAL A C 1
ATOM 822 O O . VAL A 1 101 ? 0.587 12.462 -3.864 1.00 94.75 101 VAL A O 1
ATOM 825 N N . LEU A 1 102 ? 0.498 14.692 -3.598 1.00 93.56 102 LEU A N 1
ATOM 826 C CA . LEU A 1 102 ? 0.277 14.966 -5.020 1.00 93.56 102 LEU A CA 1
ATOM 827 C C . LEU A 1 102 ? 1.449 14.458 -5.862 1.00 93.56 102 LEU A C 1
ATOM 829 O O . LEU A 1 102 ? 1.236 13.810 -6.885 1.00 93.56 102 LEU A O 1
ATOM 833 N N . TYR A 1 103 ? 2.676 14.708 -5.412 1.00 94.06 103 TYR A N 1
ATOM 834 C CA . TYR A 1 103 ? 3.872 14.251 -6.100 1.00 94.06 103 TYR A CA 1
ATOM 835 C C . TYR A 1 103 ? 3.920 12.719 -6.191 1.00 94.06 103 TYR A C 1
ATOM 837 O O . TYR A 1 103 ? 4.045 12.168 -7.285 1.00 94.06 103 TYR A O 1
ATOM 845 N N . PHE A 1 104 ? 3.732 12.019 -5.069 1.00 94.62 104 PHE A N 1
ATOM 846 C CA . PHE A 1 104 ? 3.722 10.553 -5.068 1.00 94.62 104 PHE A CA 1
ATOM 847 C C . PHE A 1 104 ? 2.558 9.971 -5.880 1.00 94.62 104 PHE A C 1
ATOM 849 O O . PHE A 1 104 ? 2.704 8.908 -6.478 1.00 94.62 104 PHE A O 1
ATOM 856 N N . SER A 1 105 ? 1.420 10.667 -5.960 1.00 93.56 105 SER A N 1
ATOM 857 C CA . SER A 1 105 ? 0.282 10.230 -6.776 1.00 93.56 105 SER A CA 1
ATOM 858 C C . SER A 1 105 ? 0.543 10.306 -8.281 1.00 93.56 105 SER A C 1
ATOM 860 O O . SER A 1 105 ? -0.086 9.563 -9.029 1.00 93.56 105 SER A O 1
ATOM 862 N N . LEU A 1 106 ? 1.464 11.180 -8.708 1.00 91.50 106 LEU A N 1
ATOM 863 C CA . LEU A 1 106 ? 1.953 11.261 -10.087 1.00 91.50 106 LEU A CA 1
ATOM 864 C C . LEU A 1 106 ? 3.054 10.230 -10.347 1.00 91.50 106 LEU A C 1
ATOM 866 O O . LEU A 1 106 ? 3.120 9.668 -11.434 1.00 91.50 106 LEU A O 1
ATOM 870 N N . LEU A 1 107 ? 3.898 9.974 -9.343 1.00 91.88 107 LEU A N 1
ATOM 871 C CA . LEU A 1 107 ? 4.942 8.950 -9.400 1.00 91.88 107 LEU A CA 1
ATOM 872 C C . LEU A 1 107 ? 4.352 7.532 -9.500 1.00 91.88 107 LEU A C 1
ATOM 874 O O . LEU A 1 107 ? 4.925 6.657 -10.142 1.00 91.88 107 LEU A O 1
ATOM 878 N N . LEU A 1 108 ? 3.200 7.313 -8.862 1.00 92.94 108 LEU A N 1
ATOM 879 C CA . LEU A 1 108 ? 2.453 6.060 -8.862 1.00 92.94 108 LEU A CA 1
ATOM 880 C C . LEU A 1 108 ? 1.103 6.288 -9.554 1.00 92.94 108 LEU A C 1
ATOM 882 O O . LEU A 1 108 ? 0.137 6.633 -8.870 1.00 92.94 108 LEU A O 1
ATOM 886 N N . PRO A 1 109 ? 1.003 6.136 -10.886 1.00 90.12 109 PRO A N 1
ATOM 887 C CA . PRO A 1 109 ? -0.271 6.259 -11.599 1.00 90.12 109 PRO A CA 1
ATOM 888 C C . PRO A 1 109 ? -1.284 5.213 -11.109 1.00 90.12 109 PRO A C 1
ATOM 890 O O . PRO A 1 109 ? -0.906 4.125 -10.691 1.00 90.12 109 PRO A O 1
ATOM 893 N N . SER A 1 110 ? -2.579 5.529 -11.111 1.00 87.50 110 SER A N 1
ATOM 894 C CA . SER A 1 110 ? -3.616 4.534 -10.789 1.00 87.50 110 SER A CA 1
ATOM 895 C C . SER A 1 110 ? -3.826 3.567 -11.953 1.00 87.50 110 SER A C 1
ATOM 897 O O . SER A 1 110 ? -3.520 3.914 -13.093 1.00 87.50 1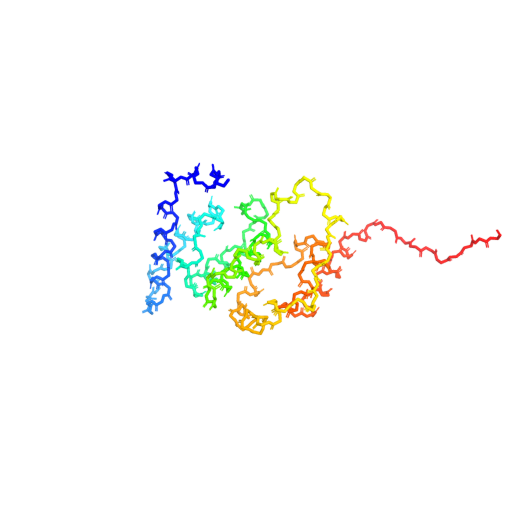10 SER A O 1
ATOM 899 N N . ASN A 1 111 ? -4.422 2.392 -11.724 1.00 80.38 111 ASN A N 1
ATOM 900 C CA . ASN A 1 111 ? -4.763 1.520 -12.856 1.00 80.38 111 ASN A CA 1
ATOM 901 C C . ASN A 1 111 ? -5.678 2.188 -13.890 1.00 80.38 111 ASN A C 1
ATOM 903 O O . ASN A 1 111 ? -5.529 1.918 -15.074 1.00 80.38 111 ASN A O 1
ATOM 907 N N . GLY A 1 112 ? -6.565 3.100 -13.477 1.00 76.94 112 GLY A N 1
ATOM 908 C CA . GLY A 1 112 ? -7.384 3.872 -14.416 1.00 76.94 112 GLY A CA 1
ATOM 909 C C . GLY A 1 112 ? -6.556 4.790 -15.324 1.00 76.94 112 GLY A C 1
ATOM 910 O O . GLY A 1 112 ? -6.903 4.975 -16.487 1.00 76.94 112 GLY A O 1
ATOM 911 N N . ASP A 1 113 ? -5.430 5.315 -14.831 1.00 77.56 113 ASP A N 1
ATOM 912 C CA . ASP A 1 113 ? -4.478 6.078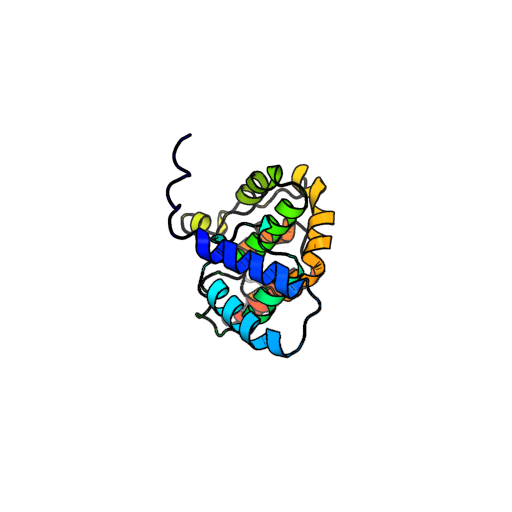 -15.651 1.00 77.56 113 ASP A CA 1
ATOM 913 C C . ASP A 1 113 ? -3.704 5.154 -16.610 1.00 77.56 113 ASP A C 1
ATOM 915 O O . ASP A 1 113 ? -3.322 5.559 -17.711 1.00 77.56 113 ASP A O 1
ATOM 919 N N . LEU A 1 114 ? -3.503 3.896 -16.202 1.00 77.31 114 LEU A N 1
ATOM 920 C CA . LEU A 1 114 ? -2.820 2.863 -16.978 1.00 77.31 114 LEU A CA 1
ATOM 921 C C . LEU A 1 114 ? -3.717 2.195 -18.026 1.00 77.31 114 LEU A C 1
ATOM 923 O O . LEU A 1 114 ? -3.186 1.681 -18.997 1.00 77.31 114 LEU A O 1
ATOM 927 N N . GLU A 1 115 ? -5.047 2.220 -17.912 1.00 64.56 115 GLU A N 1
ATOM 928 C CA . GLU A 1 115 ? -5.955 1.593 -18.896 1.00 64.56 115 GLU A CA 1
ATOM 929 C C . GLU A 1 115 ? -5.812 2.166 -20.325 1.00 64.56 115 GLU A C 1
ATOM 931 O O . GLU A 1 115 ? -6.165 1.501 -21.300 1.00 64.56 115 GLU A O 1
ATOM 936 N N . GLY A 1 116 ? -5.250 3.374 -20.472 1.00 58.81 116 GLY A N 1
ATOM 937 C CA . GLY A 1 116 ? -4.940 4.002 -21.764 1.00 58.81 116 GLY A CA 1
ATOM 938 C C . GLY A 1 116 ? -3.490 3.846 -22.245 1.00 58.81 116 GLY A C 1
ATOM 939 O O . GLY A 1 116 ? -3.189 4.211 -23.382 1.00 58.81 116 GLY A O 1
ATOM 940 N N . GLN A 1 117 ? -2.594 3.319 -21.409 1.00 59.34 117 GLN A N 1
ATOM 941 C CA . GLN A 1 117 ? -1.182 3.095 -21.724 1.00 59.34 117 GLN A CA 1
ATOM 942 C C . GLN A 1 117 ? -0.902 1.595 -21.691 1.00 59.34 117 GLN A C 1
ATOM 944 O O . GLN A 1 117 ? -1.416 0.865 -20.848 1.00 59.34 117 GLN A O 1
ATOM 949 N N . LYS A 1 118 ? -0.049 1.071 -22.574 1.00 67.69 118 LYS A N 1
ATOM 950 C CA . LYS A 1 118 ? 0.407 -0.302 -22.333 1.00 67.69 118 LYS A CA 1
ATOM 951 C C . LYS A 1 118 ? 1.222 -0.264 -21.048 1.00 67.69 118 LYS A C 1
ATOM 953 O O . LYS A 1 118 ? 2.195 0.469 -20.969 1.00 67.69 118 LYS A O 1
ATOM 958 N N . VAL A 1 119 ? 0.888 -1.094 -20.064 1.00 70.19 119 VAL A N 1
ATOM 959 C CA . VAL A 1 119 ? 1.657 -1.224 -18.808 1.00 70.19 119 VAL A CA 1
ATOM 960 C C . VAL A 1 119 ? 3.156 -1.497 -19.083 1.00 70.19 119 VAL A C 1
ATOM 962 O O . VAL A 1 119 ? 4.037 -1.161 -18.296 1.00 70.19 119 VAL A O 1
ATOM 965 N N . ASN A 1 120 ? 3.478 -2.036 -20.264 1.00 68.81 120 ASN A N 1
ATOM 966 C CA . ASN A 1 120 ? 4.843 -2.245 -20.753 1.00 68.81 120 ASN A CA 1
ATOM 967 C C . ASN A 1 120 ? 5.559 -0.978 -21.263 1.00 68.81 120 ASN A C 1
ATOM 969 O O . ASN A 1 120 ? 6.771 -1.024 -21.453 1.00 68.81 120 ASN A O 1
ATOM 973 N N . GLU A 1 121 ? 4.864 0.139 -21.446 1.00 77.56 121 GLU A N 1
ATOM 974 C CA . GLU A 1 121 ? 5.388 1.446 -21.874 1.00 77.56 121 GLU A CA 1
ATOM 975 C C . GLU A 1 121 ? 5.638 2.395 -20.692 1.00 77.56 121 GLU A C 1
ATOM 977 O O . GLU A 1 121 ? 6.134 3.491 -20.901 1.00 77.56 121 GLU A O 1
ATOM 982 N N . LEU A 1 122 ? 5.366 1.964 -19.451 1.00 80.75 122 LEU A N 1
ATOM 983 C CA . LEU A 1 122 ? 5.679 2.751 -18.256 1.00 80.75 122 LEU A CA 1
ATOM 984 C C . LEU A 1 122 ? 7.161 3.147 -18.209 1.00 80.75 122 LEU A C 1
ATOM 986 O O . LEU A 1 122 ? 8.035 2.301 -18.427 1.00 80.75 122 LEU A O 1
ATOM 990 N N . ASP A 1 123 ? 7.443 4.398 -17.871 1.00 85.81 123 ASP A N 1
ATOM 991 C CA . ASP A 1 123 ? 8.799 4.816 -17.541 1.00 85.81 123 ASP A CA 1
ATOM 992 C C . ASP A 1 123 ? 9.154 4.308 -16.135 1.00 85.81 123 ASP A C 1
ATOM 994 O O . ASP A 1 123 ? 8.345 4.448 -15.211 1.00 85.81 123 ASP A O 1
ATOM 998 N N . PRO A 1 124 ? 10.328 3.678 -15.944 1.00 88.44 124 PRO A N 1
ATOM 999 C CA . PRO A 1 124 ? 10.776 3.291 -14.617 1.00 88.44 124 PRO A CA 1
ATOM 1000 C C . PRO A 1 124 ? 10.916 4.509 -13.703 1.00 88.44 124 PRO A C 1
ATOM 1002 O O . PRO A 1 124 ? 11.422 5.553 -14.117 1.00 88.44 124 PRO A O 1
ATOM 1005 N N . ILE A 1 125 ? 10.519 4.354 -12.442 1.00 91.75 125 ILE A N 1
ATOM 1006 C CA . ILE A 1 125 ? 10.782 5.352 -11.406 1.00 91.75 125 ILE A CA 1
ATOM 1007 C C . ILE A 1 125 ? 12.294 5.532 -11.260 1.00 91.75 125 ILE A C 1
ATOM 1009 O O . ILE A 1 125 ? 13.031 4.555 -11.143 1.00 91.75 125 ILE A O 1
ATOM 1013 N N . ASP A 1 126 ? 12.747 6.787 -11.231 1.00 92.06 126 ASP A N 1
ATOM 1014 C CA . ASP A 1 126 ? 14.138 7.115 -10.931 1.00 92.06 126 ASP A CA 1
ATOM 1015 C C . ASP A 1 126 ? 14.425 6.882 -9.433 1.00 92.06 126 ASP A C 1
ATOM 1017 O O . ASP A 1 126 ? 13.911 7.631 -8.591 1.00 92.06 126 ASP A O 1
ATOM 1021 N N . PRO A 1 127 ? 15.263 5.892 -9.066 1.00 87.81 127 PRO A N 1
ATOM 1022 C CA . PRO A 1 127 ? 15.604 5.626 -7.668 1.00 87.81 127 PRO A CA 1
ATOM 1023 C C . PRO A 1 127 ? 16.440 6.753 -7.033 1.00 87.81 127 PRO A C 1
ATOM 1025 O O . PRO A 1 127 ? 16.561 6.826 -5.808 1.00 87.81 127 PRO A O 1
ATOM 1028 N N . ASN A 1 128 ? 17.014 7.655 -7.840 1.00 89.12 128 ASN A N 1
ATOM 1029 C CA . ASN A 1 128 ? 17.767 8.820 -7.364 1.00 89.12 128 ASN A CA 1
ATOM 1030 C C . ASN A 1 128 ? 16.892 10.051 -7.135 1.00 89.12 128 ASN A C 1
ATOM 1032 O O . ASN A 1 128 ? 17.400 11.140 -6.854 1.00 89.12 128 ASN A O 1
ATOM 1036 N N . ASN A 1 129 ? 15.575 9.899 -7.245 1.00 92.12 129 ASN A N 1
ATOM 1037 C CA . ASN A 1 129 ? 14.667 10.992 -7.005 1.00 92.12 129 ASN A CA 1
ATOM 1038 C C . ASN A 1 129 ? 14.792 11.525 -5.565 1.00 92.12 129 ASN A C 1
ATOM 1040 O O . ASN A 1 129 ? 14.586 10.797 -4.595 1.00 92.12 129 ASN A O 1
ATOM 1044 N N . GLN A 1 130 ? 15.092 12.818 -5.430 1.00 92.19 130 GLN A N 1
ATOM 1045 C CA . GLN A 1 130 ? 15.387 13.437 -4.133 1.00 92.19 130 GLN A CA 1
ATOM 1046 C C . GLN A 1 130 ? 14.221 13.330 -3.143 1.00 92.19 130 GLN A C 1
ATOM 1048 O O . GLN A 1 130 ? 14.435 13.027 -1.970 1.00 92.19 130 GLN A O 1
ATOM 1053 N N . LEU A 1 131 ? 12.987 13.543 -3.613 1.00 91.00 131 LEU A N 1
ATOM 1054 C CA . LEU A 1 131 ? 11.807 13.506 -2.751 1.00 91.00 131 LEU A CA 1
ATOM 1055 C C . LEU A 1 131 ? 11.466 12.071 -2.322 1.00 91.00 131 LEU A C 1
ATOM 1057 O O . LEU A 1 131 ? 11.094 11.844 -1.171 1.00 91.00 131 LEU A O 1
ATOM 1061 N N . LEU A 1 132 ? 11.673 11.091 -3.208 1.00 92.38 132 LEU A N 1
ATOM 1062 C CA . LEU A 1 132 ? 11.596 9.673 -2.852 1.00 92.38 132 LEU A CA 1
ATOM 1063 C C . LEU A 1 132 ? 12.619 9.327 -1.763 1.00 92.38 132 LEU A C 1
ATOM 1065 O O . LEU A 1 132 ? 12.231 8.803 -0.721 1.00 92.38 132 LEU A O 1
ATOM 1069 N N . GLN A 1 133 ? 13.897 9.665 -1.960 1.00 94.44 133 GLN A N 1
ATOM 1070 C CA . GLN A 1 133 ? 14.963 9.370 -0.993 1.00 94.44 133 GLN A CA 1
ATOM 1071 C C . GLN A 1 133 ? 14.711 10.013 0.376 1.00 94.44 133 GLN A C 1
ATOM 1073 O O . GLN A 1 133 ? 14.983 9.400 1.409 1.00 94.44 133 GLN A O 1
ATOM 1078 N N . GLN A 1 134 ? 14.139 11.219 0.396 1.00 95.06 134 GLN A N 1
ATOM 1079 C CA . GLN A 1 134 ? 13.781 11.920 1.628 1.00 95.06 134 GLN A CA 1
ATOM 1080 C C . GLN A 1 134 ? 12.754 11.149 2.477 1.00 95.06 134 GLN A C 1
ATOM 1082 O O . GLN A 1 134 ? 12.844 11.154 3.709 1.00 95.06 134 GLN A O 1
ATOM 1087 N N . HIS A 1 135 ? 11.777 10.494 1.842 1.00 94.62 135 HIS A N 1
ATOM 1088 C CA . HIS A 1 135 ? 10.644 9.868 2.537 1.00 94.62 135 HIS A CA 1
ATOM 1089 C C . HIS A 1 135 ? 10.723 8.344 2.633 1.00 94.62 135 HIS A C 1
ATOM 1091 O O . HIS A 1 135 ? 10.085 7.764 3.513 1.00 94.62 135 HIS A O 1
ATOM 1097 N N . GLN A 1 136 ? 11.527 7.692 1.792 1.00 94.44 136 GLN A N 1
ATOM 1098 C CA . GLN A 1 136 ? 11.592 6.235 1.637 1.00 94.44 136 GLN A CA 1
ATOM 1099 C C . GLN A 1 136 ? 11.696 5.483 2.971 1.00 94.44 136 GLN A C 1
ATOM 1101 O O . GLN A 1 136 ? 10.891 4.592 3.241 1.00 94.44 136 GLN A O 1
ATOM 1106 N N . HIS A 1 137 ? 12.643 5.857 3.839 1.00 96.12 137 HIS A N 1
ATOM 1107 C CA . HIS A 1 137 ? 12.835 5.178 5.125 1.00 96.12 137 HIS A CA 1
ATOM 1108 C C . HIS A 1 137 ? 11.612 5.301 6.050 1.00 96.12 137 HIS A C 1
ATOM 1110 O O . HIS A 1 137 ? 11.223 4.331 6.708 1.00 96.12 137 HIS A O 1
ATOM 1116 N N . LYS A 1 138 ? 10.971 6.476 6.077 1.00 97.06 138 LYS A N 1
ATOM 1117 C CA . LYS A 1 138 ? 9.770 6.719 6.888 1.00 97.06 138 LYS A CA 1
ATOM 1118 C C . LYS A 1 138 ? 8.577 5.939 6.343 1.00 97.06 138 LYS A C 1
ATOM 1120 O O . LYS A 1 138 ? 7.903 5.269 7.119 1.00 97.06 138 LYS A O 1
ATOM 1125 N N . ILE A 1 139 ? 8.377 5.951 5.023 1.00 97.19 139 ILE A N 1
ATOM 1126 C CA . ILE A 1 139 ? 7.317 5.177 4.360 1.00 97.19 139 ILE A CA 1
ATOM 1127 C C . ILE A 1 139 ? 7.494 3.684 4.661 1.00 97.19 139 ILE A C 1
ATOM 1129 O O . ILE A 1 139 ? 6.558 3.030 5.111 1.00 97.19 139 ILE A O 1
ATOM 1133 N N . LYS A 1 140 ? 8.710 3.152 4.492 1.00 96.19 140 LYS A N 1
ATOM 1134 C CA . LYS A 1 140 ? 9.043 1.749 4.786 1.00 96.19 140 LYS A CA 1
ATOM 1135 C C . LYS A 1 140 ? 8.763 1.375 6.239 1.00 96.19 140 LYS A C 1
ATOM 1137 O O . LYS A 1 140 ? 8.251 0.292 6.504 1.00 96.19 140 LYS A O 1
ATOM 1142 N N . THR A 1 141 ? 9.067 2.277 7.169 1.00 95.94 141 THR A N 1
ATOM 1143 C CA . THR A 1 141 ? 8.805 2.073 8.599 1.00 95.94 141 THR A CA 1
ATOM 1144 C C . THR A 1 141 ? 7.307 2.021 8.890 1.00 95.94 141 THR A C 1
ATOM 1146 O O . THR A 1 141 ? 6.854 1.091 9.550 1.00 95.94 141 THR A O 1
ATOM 1149 N N . ILE A 1 142 ? 6.542 2.979 8.358 1.00 95.75 142 ILE A N 1
ATOM 1150 C CA . ILE A 1 142 ? 5.085 3.057 8.530 1.00 95.75 142 ILE A CA 1
ATOM 1151 C C . ILE A 1 142 ? 4.389 1.831 7.923 1.00 95.75 142 ILE A C 1
ATOM 1153 O O . ILE A 1 142 ? 3.461 1.291 8.514 1.00 95.75 142 ILE A O 1
ATOM 1157 N N . LEU A 1 143 ? 4.849 1.365 6.760 1.00 96.31 143 LEU A N 1
ATOM 1158 C CA . LEU A 1 143 ? 4.202 0.273 6.035 1.00 96.31 143 LEU A CA 1
ATOM 1159 C C . LEU A 1 143 ? 4.644 -1.129 6.463 1.00 96.31 143 LEU A C 1
ATOM 1161 O O . LEU A 1 143 ? 4.052 -2.100 6.004 1.00 96.31 143 LEU A O 1
ATOM 1165 N N . ASN A 1 144 ? 5.653 -1.275 7.324 1.00 92.94 144 ASN A N 1
ATOM 1166 C CA . ASN A 1 144 ? 6.287 -2.571 7.591 1.00 92.94 144 ASN A CA 1
ATOM 1167 C C . ASN A 1 144 ? 5.301 -3.691 7.995 1.00 92.94 144 ASN A C 1
ATOM 1169 O O . ASN A 1 144 ? 5.475 -4.834 7.573 1.00 92.94 144 ASN A O 1
ATOM 1173 N N . SER A 1 145 ? 4.271 -3.384 8.787 1.00 90.38 145 SER A N 1
ATOM 1174 C CA . SER A 1 145 ? 3.200 -4.326 9.148 1.00 90.38 145 SER A CA 1
ATOM 1175 C C . SER A 1 145 ? 2.130 -4.460 8.059 1.00 90.38 145 SER A C 1
ATOM 1177 O O . SER A 1 145 ? 1.680 -5.572 7.788 1.00 90.38 145 SER A O 1
ATOM 1179 N N . ILE A 1 146 ? 1.775 -3.354 7.399 1.00 92.94 146 ILE A N 1
ATOM 1180 C CA . ILE A 1 146 ? 0.745 -3.280 6.352 1.00 92.94 146 ILE A CA 1
ATOM 1181 C C . ILE A 1 146 ? 1.114 -4.108 5.113 1.00 92.94 146 ILE A C 1
ATOM 1183 O O . ILE A 1 146 ? 0.250 -4.764 4.536 1.00 92.94 146 ILE A O 1
ATOM 1187 N N . LEU A 1 147 ? 2.395 -4.136 4.723 1.00 93.19 147 LEU A N 1
ATOM 1188 C CA . LEU A 1 147 ? 2.852 -4.872 3.535 1.00 93.19 147 LEU A CA 1
ATOM 1189 C C . LEU A 1 147 ? 2.591 -6.386 3.615 1.00 93.19 147 LEU A C 1
ATOM 1191 O O . LEU A 1 147 ? 2.573 -7.044 2.579 1.00 93.19 147 LEU A O 1
ATOM 1195 N N . ASN A 1 148 ? 2.370 -6.943 4.810 1.00 90.75 148 ASN A N 1
ATOM 1196 C CA . ASN A 1 148 ? 2.024 -8.359 4.973 1.00 90.75 148 ASN A CA 1
ATOM 1197 C C . ASN A 1 148 ? 0.604 -8.688 4.481 1.00 90.75 148 ASN A C 1
ATOM 1199 O O . ASN A 1 148 ? 0.280 -9.862 4.320 1.00 90.75 148 ASN A O 1
ATOM 1203 N N . PHE A 1 149 ? -0.232 -7.670 4.255 1.00 90.06 149 PHE A N 1
ATOM 1204 C CA . PHE A 1 149 ? -1.610 -7.818 3.789 1.00 90.06 149 PHE A CA 1
ATOM 1205 C C . PHE A 1 149 ? -1.781 -7.562 2.287 1.00 90.06 149 PHE A C 1
ATOM 1207 O O . PHE A 1 149 ? -2.908 -7.426 1.824 1.00 90.06 149 PHE A O 1
ATOM 1214 N N . ILE A 1 150 ? -0.678 -7.483 1.539 1.00 90.62 150 ILE A N 1
ATOM 1215 C CA . ILE A 1 150 ? -0.674 -7.219 0.097 1.00 90.62 150 ILE A CA 1
ATOM 1216 C C . ILE A 1 150 ? -0.101 -8.434 -0.622 1.00 90.62 150 ILE A C 1
ATOM 1218 O O . ILE A 1 150 ? 1.018 -8.872 -0.331 1.00 90.62 150 ILE A O 1
ATOM 1222 N N . ASP A 1 151 ? -0.843 -8.959 -1.594 1.00 90.12 151 ASP A N 1
ATOM 1223 C CA . ASP A 1 151 ? -0.381 -10.078 -2.408 1.00 90.12 151 ASP A CA 1
ATOM 1224 C C . ASP A 1 151 ? 0.324 -9.588 -3.676 1.00 90.12 151 ASP A C 1
ATOM 1226 O O . ASP A 1 151 ? -0.260 -9.424 -4.750 1.00 90.12 151 ASP A O 1
ATOM 1230 N N . PHE A 1 152 ? 1.639 -9.407 -3.564 1.00 91.94 152 PHE A N 1
ATOM 1231 C CA . PHE A 1 152 ? 2.496 -8.971 -4.669 1.00 91.94 152 PHE A CA 1
ATOM 1232 C C . PHE A 1 152 ? 2.457 -9.899 -5.888 1.00 91.94 152 PHE A C 1
ATOM 1234 O O . PHE A 1 152 ? 2.756 -9.452 -6.995 1.00 91.94 152 PHE A O 1
ATOM 1241 N N . ARG A 1 153 ? 2.060 -11.167 -5.723 1.00 90.44 153 ARG A N 1
ATOM 1242 C CA . ARG A 1 153 ? 1.934 -12.118 -6.840 1.00 90.44 153 ARG A CA 1
ATOM 1243 C C . ARG A 1 153 ? 0.835 -11.707 -7.817 1.00 90.44 153 ARG A C 1
ATOM 1245 O O . ARG A 1 153 ? 0.933 -12.038 -8.998 1.00 90.44 153 ARG A O 1
ATOM 1252 N N . LEU A 1 154 ? -0.171 -10.974 -7.340 1.00 88.00 154 LEU A N 1
ATOM 1253 C CA . LEU A 1 154 ? -1.298 -10.489 -8.137 1.00 88.00 154 LEU A CA 1
ATOM 1254 C C . LEU A 1 154 ? -1.016 -9.132 -8.806 1.00 88.00 154 LEU A C 1
ATOM 1256 O O . LEU A 1 154 ? -1.840 -8.644 -9.579 1.00 88.00 154 LEU A O 1
ATOM 1260 N N . ILE A 1 155 ? 0.141 -8.514 -8.543 1.00 89.75 155 ILE A N 1
ATOM 1261 C CA . ILE A 1 155 ? 0.543 -7.256 -9.181 1.00 89.75 155 ILE A CA 1
ATOM 1262 C C . ILE A 1 155 ? 1.295 -7.553 -10.478 1.00 89.75 155 ILE A C 1
ATOM 1264 O O . ILE A 1 155 ? 2.260 -8.309 -10.484 1.00 89.75 155 ILE A O 1
ATOM 1268 N N . HIS A 1 156 ? 0.900 -6.918 -11.583 1.00 89.56 156 HIS A N 1
ATOM 1269 C CA . HIS A 1 156 ? 1.513 -7.140 -12.896 1.00 89.56 156 HIS A CA 1
ATOM 1270 C C . HIS A 1 156 ? 3.048 -6.971 -12.881 1.00 89.56 156 HIS A C 1
ATOM 1272 O O . HIS A 1 156 ? 3.562 -5.976 -12.368 1.00 89.56 156 HIS A O 1
ATOM 1278 N N . ALA A 1 157 ? 3.782 -7.891 -13.522 1.00 90.88 157 ALA A N 1
ATOM 1279 C CA . ALA A 1 157 ? 5.251 -7.931 -13.522 1.00 90.88 157 ALA A CA 1
ATOM 1280 C C . ALA A 1 157 ? 5.907 -6.594 -13.910 1.00 90.88 157 ALA A C 1
ATOM 1282 O O . ALA A 1 157 ? 6.836 -6.134 -13.254 1.00 90.88 157 ALA A O 1
ATOM 1283 N N . SER A 1 158 ? 5.402 -5.925 -14.950 1.00 90.69 158 SER A N 1
ATOM 1284 C CA . SER A 1 158 ? 5.953 -4.630 -15.375 1.00 90.69 158 SER A CA 1
ATOM 1285 C C . SER A 1 158 ? 5.709 -3.508 -14.355 1.00 90.69 158 SER A C 1
ATOM 1287 O O . SER A 1 158 ? 6.529 -2.602 -14.268 1.00 90.69 158 SER A O 1
ATOM 1289 N N . ILE A 1 159 ? 4.633 -3.567 -13.559 1.00 92.81 159 ILE A N 1
ATOM 1290 C CA . ILE A 1 159 ? 4.397 -2.623 -12.451 1.00 92.81 159 ILE A CA 1
ATOM 1291 C C . ILE A 1 159 ? 5.394 -2.897 -11.324 1.00 92.81 159 ILE A C 1
ATOM 1293 O O . ILE A 1 159 ? 5.986 -1.957 -10.793 1.00 92.81 159 ILE A O 1
ATOM 1297 N N . LEU A 1 160 ? 5.622 -4.175 -10.995 1.00 94.81 160 LEU A N 1
ATOM 1298 C CA . LEU A 1 160 ? 6.650 -4.566 -10.030 1.00 94.81 160 LEU A CA 1
ATOM 1299 C C . LEU A 1 160 ? 8.021 -4.013 -10.448 1.00 94.81 160 LEU A C 1
ATOM 1301 O O . LEU A 1 160 ? 8.635 -3.291 -9.670 1.00 94.81 160 LEU A O 1
ATOM 1305 N N . ALA A 1 161 ? 8.437 -4.250 -11.693 1.00 94.44 161 ALA A N 1
ATOM 1306 C CA . ALA A 1 161 ? 9.781 -3.912 -12.170 1.00 94.44 161 ALA A CA 1
ATOM 1307 C C . ALA A 1 161 ? 10.020 -2.414 -12.339 1.00 94.44 161 ALA A C 1
ATOM 1309 O O . ALA A 1 161 ? 11.115 -1.920 -12.083 1.00 94.44 161 ALA A O 1
ATOM 1310 N N . LYS A 1 162 ? 9.008 -1.686 -12.813 1.00 93.69 162 LYS A N 1
ATOM 1311 C CA . LYS A 1 162 ? 9.168 -0.280 -13.196 1.00 93.69 162 LYS A CA 1
ATOM 1312 C C . LYS A 1 162 ? 8.766 0.682 -12.095 1.00 93.69 162 LYS A C 1
ATOM 1314 O O . LYS A 1 162 ? 9.324 1.771 -12.028 1.00 93.69 162 LYS A O 1
ATOM 1319 N N . LEU A 1 163 ? 7.807 0.301 -11.253 1.00 94.62 163 LEU A N 1
ATOM 1320 C CA . LEU A 1 163 ? 7.273 1.180 -10.220 1.00 94.62 163 LEU A CA 1
ATOM 1321 C C . LEU A 1 163 ? 7.647 0.690 -8.822 1.00 94.62 163 LEU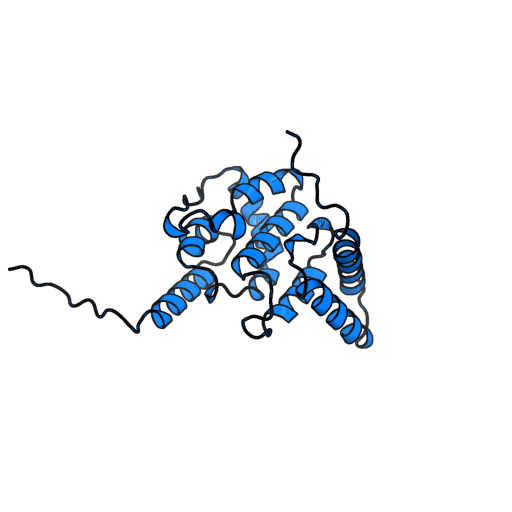 A C 1
ATOM 1323 O O . LEU A 1 163 ? 8.207 1.449 -8.051 1.00 94.62 163 LEU A O 1
ATOM 1327 N N . ILE A 1 164 ? 7.378 -0.563 -8.459 1.00 95.81 164 ILE A N 1
ATOM 1328 C CA . ILE A 1 164 ? 7.475 -0.975 -7.044 1.00 95.81 164 ILE A CA 1
ATOM 1329 C C . ILE A 1 164 ? 8.919 -1.242 -6.611 1.00 95.81 164 ILE A C 1
ATOM 1331 O O . ILE A 1 164 ? 9.333 -0.793 -5.544 1.00 95.81 164 ILE A O 1
ATOM 1335 N N . GLU A 1 165 ? 9.681 -1.973 -7.418 1.00 96.06 165 GLU A N 1
ATOM 1336 C CA . GLU A 1 165 ? 11.066 -2.339 -7.123 1.00 96.06 165 GLU A CA 1
ATOM 1337 C C . GLU A 1 165 ? 11.980 -1.104 -6.989 1.00 96.06 165 GLU A C 1
ATOM 1339 O O . GLU A 1 165 ? 12.674 -1.012 -5.973 1.00 96.06 165 GLU A O 1
ATOM 1344 N N . PRO A 1 166 ? 11.927 -0.092 -7.885 1.00 95.25 166 PRO A N 1
ATOM 1345 C CA . PRO A 1 166 ? 12.759 1.107 -7.749 1.00 95.25 166 PRO A CA 1
ATOM 1346 C C . PRO A 1 166 ? 12.439 1.982 -6.529 1.00 95.25 166 PRO A C 1
ATOM 1348 O O . PRO A 1 166 ? 13.276 2.789 -6.130 1.00 95.25 166 PRO A O 1
ATOM 1351 N N . LEU A 1 167 ? 11.257 1.838 -5.913 1.00 94.75 167 LEU A N 1
ATOM 1352 C CA . LEU A 1 167 ? 10.928 2.569 -4.684 1.00 94.75 167 LEU A CA 1
ATOM 1353 C C . LEU A 1 167 ? 11.737 2.086 -3.474 1.00 94.75 167 LEU A C 1
ATOM 1355 O O . LEU A 1 167 ? 11.849 2.835 -2.506 1.00 94.75 167 LEU A O 1
ATOM 1359 N N . ASP A 1 168 ? 12.218 0.836 -3.476 1.00 94.94 168 ASP A N 1
ATOM 1360 C CA . ASP A 1 168 ? 12.894 0.166 -2.343 1.00 94.94 168 ASP A CA 1
ATOM 1361 C C . ASP A 1 168 ? 12.154 0.311 -0.983 1.00 94.94 168 ASP A C 1
ATOM 1363 O O . ASP A 1 168 ? 12.707 0.350 0.123 1.00 94.94 168 ASP A O 1
ATOM 1367 N N . ILE A 1 169 ? 10.822 0.345 -1.056 1.00 95.44 169 ILE A N 1
ATOM 1368 C CA . ILE A 1 169 ? 9.930 0.270 0.111 1.00 95.44 169 ILE A CA 1
ATOM 1369 C C . ILE A 1 169 ? 9.697 -1.198 0.493 1.00 95.44 169 ILE A C 1
ATOM 1371 O O . ILE A 1 169 ? 9.691 -1.553 1.672 1.00 95.44 169 ILE A O 1
ATOM 1375 N N . VAL A 1 170 ? 9.540 -2.067 -0.506 1.00 95.75 170 VAL A N 1
ATOM 1376 C CA . VAL A 1 170 ? 9.243 -3.494 -0.337 1.00 95.75 170 VAL A CA 1
ATOM 1377 C C . VAL A 1 170 ? 10.542 -4.292 -0.271 1.00 95.75 170 VAL A C 1
ATOM 1379 O O . VAL A 1 170 ? 11.526 -3.961 -0.926 1.00 95.75 170 VAL A O 1
ATOM 1382 N N . LYS A 1 171 ? 10.568 -5.364 0.527 1.00 95.31 171 LYS A N 1
ATOM 1383 C CA . LYS A 1 171 ? 11.753 -6.225 0.630 1.00 95.31 171 LYS A CA 1
ATOM 1384 C C . LYS A 1 171 ? 12.068 -6.863 -0.734 1.00 95.31 171 LYS A C 1
ATOM 1386 O O . LYS A 1 171 ? 11.161 -7.441 -1.337 1.00 95.31 171 LYS A O 1
ATOM 1391 N N . PRO A 1 172 ? 13.342 -6.884 -1.171 1.00 95.56 172 PRO A N 1
ATOM 1392 C CA . PRO A 1 172 ? 13.729 -7.526 -2.429 1.00 95.56 172 PRO A CA 1
ATOM 1393 C C . PRO A 1 172 ? 13.308 -8.998 -2.529 1.00 95.56 172 PRO A C 1
ATOM 1395 O O . PRO A 1 172 ? 12.960 -9.469 -3.609 1.00 95.56 172 PRO A O 1
ATOM 1398 N N . SER A 1 173 ? 13.284 -9.724 -1.404 1.00 96.25 173 SER A N 1
ATOM 1399 C CA . SER A 1 173 ? 12.809 -11.112 -1.356 1.00 96.25 173 SER A CA 1
ATOM 1400 C C . SER A 1 173 ? 11.342 -11.235 -1.766 1.00 96.25 173 SER A C 1
ATOM 1402 O O . SER A 1 173 ? 11.019 -12.080 -2.588 1.00 96.25 173 SER A O 1
ATOM 1404 N N . THR A 1 174 ? 10.474 -10.349 -1.268 1.00 96.00 174 THR A N 1
ATOM 1405 C CA . THR A 1 174 ? 9.041 -10.334 -1.598 1.00 96.00 174 THR A CA 1
ATOM 1406 C C . THR A 1 174 ? 8.816 -10.083 -3.089 1.00 96.00 174 THR A C 1
ATOM 1408 O O . THR A 1 174 ? 8.018 -10.776 -3.714 1.00 96.00 174 THR A O 1
ATOM 1411 N N . ILE A 1 175 ? 9.560 -9.140 -3.675 1.00 97.12 175 ILE A N 1
ATOM 1412 C CA . ILE A 1 175 ? 9.504 -8.850 -5.116 1.00 97.12 175 ILE A CA 1
ATOM 1413 C C . ILE A 1 175 ? 10.006 -10.045 -5.937 1.00 97.12 175 ILE A C 1
ATOM 1415 O O . ILE A 1 175 ? 9.349 -10.481 -6.881 1.00 97.12 175 ILE A O 1
ATOM 1419 N N . THR A 1 176 ? 11.139 -10.628 -5.539 1.00 96.62 176 THR A N 1
ATOM 1420 C CA . THR A 1 176 ? 11.718 -11.797 -6.216 1.00 96.62 176 THR A CA 1
ATOM 1421 C C . THR A 1 176 ? 10.768 -12.996 -6.182 1.00 96.62 176 THR A C 1
ATOM 1423 O O . THR A 1 176 ? 10.623 -13.698 -7.183 1.00 96.62 176 THR A O 1
ATOM 1426 N N . ASP A 1 177 ? 10.108 -13.238 -5.051 1.00 95.69 177 ASP A N 1
ATOM 1427 C CA . ASP A 1 177 ? 9.161 -14.342 -4.903 1.00 95.69 177 ASP A CA 1
ATOM 1428 C C . ASP A 1 177 ? 7.900 -14.130 -5.751 1.00 95.69 177 ASP A C 1
ATOM 1430 O O . ASP A 1 177 ? 7.408 -15.088 -6.351 1.00 95.69 177 ASP A O 1
ATOM 1434 N N . ALA A 1 178 ? 7.433 -12.883 -5.897 1.00 93.62 178 ALA A N 1
ATOM 1435 C CA . ALA A 1 178 ? 6.352 -12.546 -6.822 1.00 93.62 178 ALA A CA 1
ATOM 1436 C C . ALA A 1 178 ? 6.730 -12.851 -8.282 1.00 93.62 178 ALA A C 1
ATOM 1438 O O . ALA A 1 178 ? 5.976 -13.539 -8.972 1.00 93.62 178 ALA A O 1
ATOM 1439 N N . TYR A 1 179 ? 7.923 -12.442 -8.736 1.00 95.00 179 TYR A N 1
ATOM 1440 C CA . TYR A 1 179 ? 8.394 -12.783 -10.086 1.00 95.00 179 TYR A CA 1
ATOM 1441 C C . TYR A 1 179 ? 8.523 -14.289 -10.302 1.00 95.00 179 TYR A C 1
ATOM 1443 O O . TYR A 1 179 ? 8.119 -14.793 -11.348 1.00 95.00 179 TYR A O 1
ATOM 1451 N N . ARG A 1 180 ? 9.070 -15.024 -9.325 1.00 94.38 180 ARG A N 1
ATOM 1452 C CA . ARG A 1 180 ? 9.195 -16.488 -9.408 1.00 94.38 180 ARG A CA 1
ATOM 1453 C C . ARG A 1 180 ? 7.834 -17.155 -9.541 1.00 94.38 180 ARG A C 1
ATOM 1455 O O . ARG A 1 180 ? 7.685 -18.025 -10.391 1.00 94.38 180 ARG A O 1
ATOM 1462 N N . TYR A 1 181 ? 6.860 -16.737 -8.733 1.00 91.75 181 TYR A N 1
ATOM 1463 C CA . TYR A 1 181 ? 5.497 -17.253 -8.809 1.00 91.75 181 TYR A CA 1
ATOM 1464 C C . TYR A 1 181 ? 4.887 -17.004 -10.193 1.00 91.75 181 TYR A C 1
ATOM 1466 O O . TYR A 1 181 ? 4.392 -17.931 -10.828 1.00 91.75 181 TYR A O 1
ATOM 1474 N N . GLN A 1 182 ? 4.993 -15.777 -10.707 1.00 89.12 182 GLN A N 1
ATOM 1475 C CA . GLN A 1 182 ? 4.460 -15.423 -12.025 1.00 89.12 182 GLN A CA 1
ATOM 1476 C C . GLN A 1 182 ? 5.146 -16.190 -13.159 1.00 89.12 182 GLN A C 1
ATOM 1478 O O . GLN A 1 182 ? 4.465 -16.673 -14.060 1.00 89.12 182 GLN A O 1
ATOM 1483 N N . ALA A 1 183 ? 6.469 -16.355 -13.095 1.00 89.06 183 ALA A N 1
ATOM 1484 C CA . ALA A 1 183 ? 7.218 -17.155 -14.057 1.00 89.06 183 ALA A CA 1
ATOM 1485 C C . ALA A 1 183 ? 6.779 -18.628 -14.032 1.00 89.06 183 ALA A C 1
ATOM 1487 O O . ALA A 1 183 ? 6.557 -19.208 -15.088 1.00 89.06 183 ALA A O 1
ATOM 1488 N N . GLN A 1 184 ? 6.576 -19.210 -12.845 1.00 87.06 184 GLN A N 1
ATOM 1489 C CA . GLN A 1 184 ? 6.084 -20.585 -12.687 1.00 87.06 184 GLN A CA 1
ATOM 1490 C C . GLN A 1 184 ? 4.651 -20.761 -13.206 1.00 87.06 184 GLN A C 1
ATOM 1492 O O . GLN A 1 184 ? 4.339 -21.784 -13.810 1.00 87.06 184 GLN A O 1
ATOM 1497 N N . CYS A 1 185 ? 3.780 -19.771 -13.007 1.00 76.00 185 CYS A N 1
ATOM 1498 C CA . CYS A 1 185 ? 2.427 -19.779 -13.566 1.00 76.00 185 CYS A CA 1
ATOM 1499 C C . CYS A 1 185 ? 2.415 -19.581 -15.092 1.00 76.00 185 CYS A C 1
ATOM 1501 O O . CYS A 1 185 ? 1.518 -20.090 -15.763 1.00 76.00 185 CYS A O 1
ATOM 1503 N N . ALA A 1 186 ? 3.400 -18.868 -15.647 1.00 65.19 186 ALA A N 1
ATOM 1504 C CA . ALA A 1 186 ? 3.565 -18.681 -17.088 1.00 65.19 186 ALA A CA 1
ATOM 1505 C C . ALA A 1 186 ? 4.148 -19.920 -17.800 1.00 65.19 186 ALA A C 1
ATOM 1507 O O . ALA A 1 186 ? 3.983 -20.063 -19.013 1.00 65.19 186 ALA A O 1
ATOM 1508 N N . ASP A 1 187 ? 4.775 -20.841 -17.058 1.00 48.38 187 ASP A N 1
ATOM 1509 C CA . ASP A 1 187 ? 5.594 -21.954 -17.570 1.00 48.38 187 ASP A CA 1
ATOM 1510 C C . ASP A 1 187 ? 4.801 -23.135 -18.179 1.00 48.38 187 ASP A C 1
ATOM 1512 O O . ASP A 1 187 ? 5.281 -24.263 -18.291 1.00 48.38 187 ASP A O 1
ATOM 1516 N N . GLY A 1 188 ? 3.580 -22.876 -18.656 1.00 48.66 188 GLY A N 1
ATOM 1517 C CA . GLY A 1 188 ? 2.930 -23.725 -19.655 1.00 48.66 188 GLY A CA 1
ATOM 1518 C C . GLY A 1 188 ? 3.501 -23.539 -21.068 1.00 48.66 188 GLY A C 1
ATOM 1519 O O . GLY A 1 188 ? 3.208 -24.348 -21.950 1.00 48.66 188 GLY A O 1
ATOM 1520 N N . LEU A 1 189 ? 4.300 -22.494 -21.322 1.00 49.69 189 LEU A N 1
ATOM 1521 C CA . LEU A 1 189 ? 4.840 -22.202 -22.648 1.00 49.69 189 LEU A CA 1
ATOM 1522 C C . LEU A 1 189 ? 6.298 -21.723 -22.587 1.00 49.69 189 LEU A C 1
ATOM 1524 O O . LEU A 1 189 ? 6.610 -20.707 -21.981 1.00 49.69 189 LEU A O 1
ATOM 1528 N N . VAL A 1 190 ? 7.126 -22.400 -23.390 1.00 48.50 190 VAL A N 1
ATOM 1529 C CA . VAL A 1 190 ? 8.494 -22.062 -23.828 1.00 48.50 190 VAL A CA 1
ATOM 1530 C C . VAL A 1 190 ? 9.639 -22.727 -23.045 1.00 48.50 190 VAL A C 1
ATOM 1532 O O . VAL A 1 190 ? 10.401 -22.100 -22.316 1.00 48.50 190 VAL A O 1
ATOM 1535 N N . GLN A 1 191 ? 9.909 -23.994 -23.381 1.00 45.88 191 GLN A N 1
ATOM 1536 C CA . GLN A 1 191 ? 11.285 -24.496 -23.325 1.00 45.88 191 GLN A CA 1
ATOM 1537 C C . GLN A 1 191 ? 12.120 -23.805 -24.415 1.00 45.88 191 GLN A C 1
ATOM 1539 O O . GLN A 1 191 ? 12.023 -24.149 -25.595 1.00 45.88 191 GLN A O 1
ATOM 1544 N N . MET A 1 192 ? 12.963 -22.840 -24.041 1.00 42.28 192 MET A N 1
ATOM 1545 C CA . MET A 1 192 ? 13.991 -22.319 -24.947 1.00 42.28 192 MET A CA 1
ATOM 1546 C C . MET A 1 192 ? 15.127 -23.341 -25.070 1.00 42.28 192 MET A C 1
ATOM 1548 O O . MET A 1 192 ? 15.969 -23.476 -24.182 1.00 42.28 192 MET A O 1
ATOM 1552 N N . LYS A 1 193 ? 15.164 -24.075 -26.190 1.00 40.16 193 LYS A N 1
ATOM 1553 C CA . LYS A 1 193 ? 16.332 -24.885 -26.564 1.00 40.16 193 LYS A CA 1
ATOM 1554 C C . LYS A 1 193 ? 17.498 -23.960 -26.923 1.00 40.16 193 LYS A C 1
ATOM 1556 O O . LYS A 1 193 ? 17.356 -23.059 -27.746 1.00 40.16 193 LYS A O 1
ATOM 1561 N N . ARG A 1 194 ? 18.665 -24.202 -26.318 1.00 31.94 194 ARG A N 1
ATOM 1562 C CA . ARG A 1 194 ? 19.932 -23.545 -26.675 1.00 31.94 194 ARG A CA 1
ATOM 1563 C C . ARG A 1 194 ? 20.346 -23.926 -28.103 1.00 31.94 194 ARG A C 1
ATOM 1565 O O . ARG A 1 194 ? 20.604 -25.098 -28.331 1.00 31.94 194 ARG A O 1
ATOM 1572 N N . GLY A 1 195 ? 20.475 -22.920 -28.975 1.00 45.44 195 GLY A N 1
ATOM 1573 C CA . GLY A 1 195 ? 21.360 -22.855 -30.150 1.00 45.44 195 GLY A CA 1
ATOM 1574 C C . GLY A 1 195 ? 21.148 -23.862 -31.291 1.00 45.44 195 GLY A C 1
ATOM 1575 O O . GLY A 1 195 ? 21.245 -25.062 -31.085 1.00 45.44 195 GLY A O 1
ATOM 1576 N N . SER A 1 196 ? 20.964 -23.352 -32.513 1.00 37.28 196 SER A N 1
ATOM 1577 C CA . SER A 1 196 ? 21.538 -23.866 -33.776 1.00 37.28 196 SER A CA 1
ATOM 1578 C C . SER A 1 196 ? 21.208 -22.854 -34.882 1.00 37.28 196 SER A C 1
ATOM 1580 O O . SER A 1 196 ? 20.125 -22.899 -35.459 1.00 37.28 196 SER A O 1
ATOM 1582 N N . GLN A 1 197 ? 22.098 -21.895 -35.131 1.00 38.47 197 GLN A N 1
ATOM 1583 C CA . GLN A 1 197 ? 22.214 -21.306 -36.465 1.00 38.47 197 GLN A CA 1
ATOM 1584 C C . GLN A 1 197 ? 23.493 -21.896 -37.057 1.00 38.47 197 GLN A C 1
ATOM 1586 O O . GLN A 1 197 ? 24.576 -21.638 -36.530 1.00 38.47 197 GLN A O 1
ATOM 1591 N N . GLU A 1 198 ? 23.318 -22.768 -38.051 1.00 39.97 198 GLU A N 1
ATOM 1592 C CA . GLU A 1 198 ? 24.339 -23.069 -39.063 1.00 39.97 198 GLU A CA 1
ATOM 1593 C C . GLU A 1 198 ? 24.413 -21.918 -40.072 1.00 39.97 198 GLU A C 1
ATOM 1595 O O . GLU A 1 198 ? 23.347 -21.315 -40.351 1.00 39.97 198 GLU A O 1
#

Sequence (198 aa):
MKSYMKHRHNVGSSNQIAKILSEISNSASNDDDDQLIEEICKFLMSKSLYKIDYHNLSSKALEYLLSRTLNMKEGNFFTTEYDVLRYCILWAVDQIEVNDVLYFSLLLPSNGDLEGQKVNELDPIDPNNQLLQQHQHKIKTILNSILNFIDFRLIHASILAKLIEPLDIVKPSTITDAYRYQAQCADGLVQMKRGSQE

pLDDT: mean 81.12, std 18.21, range [31.94, 97.38]

Organism: NCBI:txid94130

Radius of gyration: 19.04 Å; chains: 1; bounding box: 47×50×63 Å